Protein AF-A0A8J9RV98-F1 (afdb_monomer_lite)

Structure (mmCIF, N/CA/C/O backbone):
data_AF-A0A8J9RV98-F1
#
_entry.id   AF-A0A8J9RV98-F1
#
loop_
_atom_site.group_PDB
_atom_site.id
_atom_site.type_symbol
_atom_site.label_atom_id
_atom_site.label_alt_id
_atom_site.label_comp_id
_atom_site.label_asym_id
_atom_site.label_entity_id
_atom_site.label_seq_id
_atom_site.pdbx_PDB_ins_code
_atom_site.Cartn_x
_atom_site.Cartn_y
_atom_site.Cartn_z
_atom_site.occupancy
_atom_site.B_iso_or_equiv
_atom_site.auth_seq_id
_atom_site.auth_comp_id
_atom_site.auth_asym_id
_atom_site.auth_atom_id
_atom_site.pdbx_PDB_model_num
ATOM 1 N N . MET A 1 1 ? 14.798 23.310 -21.781 1.00 44.56 1 MET A N 1
ATOM 2 C CA . MET A 1 1 ? 13.489 23.419 -21.094 1.00 44.56 1 MET A CA 1
ATOM 3 C C . MET A 1 1 ? 13.319 22.369 -19.989 1.00 44.56 1 MET A C 1
ATOM 5 O O . MET A 1 1 ? 12.934 22.756 -18.895 1.00 44.56 1 MET A O 1
ATOM 9 N N . LEU A 1 2 ? 13.698 21.096 -20.196 1.00 49.72 2 LEU A N 1
ATOM 10 C CA . LEU A 1 2 ? 13.616 20.039 -19.164 1.00 49.72 2 LEU A CA 1
ATOM 11 C C . LEU A 1 2 ? 14.380 20.331 -17.854 1.00 49.72 2 LEU A C 1
ATOM 13 O O . LEU A 1 2 ? 13.878 20.026 -16.777 1.00 49.72 2 LEU A O 1
ATOM 17 N N . GLY A 1 3 ? 15.546 20.988 -17.911 1.00 54.00 3 GLY A N 1
ATOM 18 C CA . GLY A 1 3 ? 16.329 21.310 -16.706 1.00 54.00 3 GLY A CA 1
ATOM 19 C C . GLY A 1 3 ? 15.622 22.234 -15.700 1.00 54.00 3 GLY A C 1
ATOM 20 O O . GLY A 1 3 ? 15.865 22.128 -14.502 1.00 54.00 3 GLY A O 1
ATOM 21 N N . VAL A 1 4 ? 14.700 23.093 -16.158 1.00 59.59 4 VAL A N 1
ATOM 22 C CA . VAL A 1 4 ? 13.950 24.025 -15.289 1.00 59.59 4 VAL A CA 1
ATOM 23 C C . VAL A 1 4 ? 12.795 23.316 -14.565 1.00 59.59 4 VAL A C 1
ATOM 25 O O . VAL A 1 4 ? 12.442 23.694 -13.453 1.00 59.59 4 VAL A O 1
ATOM 28 N N . LEU A 1 5 ? 12.248 22.245 -15.153 1.00 63.66 5 LEU A N 1
ATOM 29 C CA . LEU A 1 5 ? 11.184 21.411 -14.572 1.00 63.66 5 LEU A CA 1
ATOM 30 C C . LEU A 1 5 ? 11.707 20.324 -13.621 1.00 63.66 5 LEU A C 1
ATOM 32 O O . LEU A 1 5 ? 10.947 19.767 -12.834 1.00 63.66 5 LEU A O 1
ATOM 36 N N . LEU A 1 6 ? 13.009 20.054 -13.647 1.00 67.69 6 LEU A N 1
ATOM 37 C CA . LEU A 1 6 ? 13.642 19.028 -12.823 1.00 67.69 6 LEU A CA 1
ATOM 38 C C . LEU A 1 6 ? 13.735 19.452 -11.347 1.00 67.69 6 LEU A C 1
ATOM 40 O O . LEU A 1 6 ? 13.482 18.655 -10.445 1.00 67.69 6 LEU A O 1
ATOM 44 N N . LEU A 1 7 ? 14.015 20.735 -11.100 1.00 74.38 7 LEU A N 1
ATOM 45 C CA . LEU A 1 7 ? 14.092 21.318 -9.759 1.00 74.38 7 LEU A CA 1
ATOM 46 C C . LEU A 1 7 ? 12.756 21.252 -8.982 1.00 74.38 7 LEU A C 1
ATOM 48 O O . LEU A 1 7 ? 12.768 20.768 -7.846 1.00 74.38 7 LEU A O 1
ATOM 52 N N . PRO A 1 8 ? 11.596 21.655 -9.551 1.00 75.81 8 PRO A N 1
ATOM 53 C CA . PRO A 1 8 ? 10.315 21.506 -8.864 1.00 75.81 8 PRO A CA 1
ATOM 54 C C . PRO A 1 8 ? 9.912 20.036 -8.674 1.00 75.81 8 PRO A C 1
ATOM 56 O O . PRO A 1 8 ? 9.291 19.717 -7.663 1.00 75.81 8 PRO A O 1
ATOM 59 N N . LEU A 1 9 ? 10.305 19.125 -9.575 1.00 71.62 9 LEU A N 1
ATOM 60 C CA . LEU A 1 9 ? 10.038 17.689 -9.421 1.00 71.62 9 LEU A CA 1
ATOM 61 C C . LEU A 1 9 ? 10.817 17.067 -8.253 1.00 71.62 9 LEU A C 1
ATOM 63 O O . LEU A 1 9 ? 10.266 16.267 -7.497 1.00 71.62 9 LEU A O 1
ATOM 67 N N . ILE A 1 10 ? 12.089 17.444 -8.083 1.00 75.31 10 ILE A N 1
ATOM 68 C CA . ILE A 1 10 ? 12.902 17.010 -6.938 1.00 75.31 10 ILE A CA 1
ATOM 69 C C . ILE A 1 10 ? 12.332 17.586 -5.641 1.00 75.31 10 ILE A C 1
ATOM 71 O O . ILE A 1 10 ? 12.188 16.855 -4.663 1.00 75.31 10 ILE A O 1
ATOM 75 N N . ALA A 1 11 ? 11.965 18.872 -5.626 1.00 79.25 11 ALA A N 1
ATOM 76 C CA . ALA A 1 11 ? 11.364 19.505 -4.454 1.00 79.25 11 ALA A CA 1
ATOM 77 C C . ALA A 1 11 ? 10.047 18.821 -4.046 1.00 79.25 11 ALA A C 1
ATOM 79 O O . ALA A 1 11 ? 9.830 18.558 -2.861 1.00 79.25 11 ALA A O 1
ATOM 80 N N . LEU A 1 12 ? 9.204 18.468 -5.023 1.00 78.50 12 LEU A N 1
ATOM 81 C CA . LEU A 1 12 ? 7.969 17.720 -4.794 1.00 78.50 12 LEU A CA 1
ATOM 82 C C . LEU A 1 12 ? 8.251 16.321 -4.229 1.00 78.50 12 LEU A C 1
ATOM 84 O O . LEU A 1 12 ? 7.636 15.937 -3.235 1.00 78.50 12 LEU A O 1
ATOM 88 N N . GLY A 1 13 ? 9.211 15.591 -4.804 1.00 74.62 13 GLY A N 1
ATOM 89 C CA . GLY A 1 13 ? 9.592 14.257 -4.337 1.00 74.62 13 GLY A CA 1
ATOM 90 C C . GLY A 1 13 ? 10.180 14.260 -2.925 1.00 74.62 13 GLY A C 1
ATOM 91 O O . GLY A 1 13 ? 9.833 13.406 -2.112 1.00 74.62 13 GLY A O 1
ATOM 92 N N . LEU A 1 14 ? 11.009 15.254 -2.587 1.00 78.62 14 LEU A N 1
ATOM 93 C CA . LEU A 1 14 ? 11.532 15.438 -1.229 1.00 78.62 14 LEU A CA 1
ATOM 94 C C . LEU A 1 14 ? 10.412 15.756 -0.237 1.00 78.62 14 LEU A C 1
ATOM 96 O O . LEU A 1 14 ? 10.354 15.157 0.834 1.00 78.62 14 LEU A O 1
ATOM 100 N N . PHE A 1 15 ? 9.492 16.651 -0.600 1.00 75.81 15 PHE A N 1
ATOM 101 C CA . PHE A 1 15 ? 8.339 16.982 0.235 1.00 75.81 15 PHE A CA 1
ATOM 102 C C . PHE A 1 15 ? 7.445 15.758 0.482 1.00 75.81 15 PHE A C 1
ATOM 104 O O . PHE A 1 15 ? 7.093 15.462 1.625 1.00 75.81 15 PHE A O 1
ATOM 111 N N . GLN A 1 16 ? 7.140 14.991 -0.566 1.00 73.44 16 GLN A N 1
ATOM 112 C CA . GLN A 1 16 ? 6.393 13.739 -0.448 1.00 73.44 16 GLN A CA 1
ATOM 113 C C . GLN A 1 16 ? 7.150 12.690 0.380 1.00 73.44 16 GLN A C 1
ATOM 115 O O . GLN A 1 16 ? 6.537 11.996 1.189 1.00 73.44 16 GLN A O 1
ATOM 120 N N . GLY A 1 17 ? 8.473 12.596 0.230 1.00 72.38 17 GLY A N 1
ATOM 121 C CA . GLY A 1 17 ? 9.324 11.688 1.000 1.00 72.38 17 GLY A CA 1
ATOM 122 C C . GLY A 1 17 ? 9.353 12.029 2.490 1.00 72.38 17 GLY A C 1
ATOM 123 O O . GLY A 1 17 ? 9.259 11.134 3.329 1.00 72.38 17 GLY A O 1
ATOM 124 N N . ILE A 1 18 ? 9.393 13.320 2.833 1.00 75.88 18 ILE A N 1
ATOM 125 C CA . ILE A 1 18 ? 9.287 13.798 4.219 1.00 75.88 18 ILE A CA 1
ATOM 126 C C . ILE A 1 18 ? 7.923 13.423 4.804 1.00 75.88 18 ILE A C 1
ATOM 128 O O . ILE A 1 18 ? 7.862 12.910 5.920 1.00 75.88 18 ILE A O 1
ATOM 132 N N . ILE A 1 19 ? 6.837 13.609 4.048 1.00 67.44 19 ILE A N 1
ATOM 133 C CA . ILE A 1 19 ? 5.488 13.212 4.476 1.00 67.44 19 ILE A CA 1
ATOM 134 C C . ILE A 1 19 ? 5.401 11.694 4.675 1.00 67.44 19 ILE A C 1
ATOM 136 O O . ILE A 1 19 ? 4.855 11.245 5.681 1.00 67.44 19 ILE A O 1
ATOM 140 N N . ALA A 1 20 ? 5.967 10.898 3.764 1.00 67.06 20 ALA A N 1
ATOM 141 C CA . ALA A 1 20 ? 6.000 9.442 3.877 1.00 67.06 20 ALA A CA 1
ATOM 142 C C . ALA A 1 20 ? 6.780 8.984 5.118 1.00 67.06 20 ALA A C 1
ATOM 144 O O . ALA A 1 20 ? 6.302 8.133 5.864 1.00 67.06 20 ALA A O 1
ATOM 145 N N . CYS A 1 21 ? 7.942 9.588 5.377 1.00 64.25 21 CYS A N 1
ATOM 146 C CA . CYS A 1 21 ? 8.764 9.295 6.549 1.00 64.25 21 CYS A CA 1
ATOM 147 C C . CYS A 1 21 ? 8.055 9.695 7.854 1.00 64.25 21 CYS A C 1
ATOM 149 O O . CYS A 1 21 ? 8.051 8.937 8.823 1.00 64.25 21 CYS A O 1
ATOM 151 N N . LEU A 1 22 ? 7.367 10.841 7.855 1.00 65.44 22 LEU A N 1
ATOM 152 C CA . LEU A 1 22 ? 6.562 11.302 8.985 1.00 65.44 22 LEU A CA 1
ATOM 153 C C . LEU A 1 22 ? 5.351 10.388 9.250 1.00 65.44 22 LEU A C 1
ATOM 155 O O . LEU A 1 22 ? 4.996 10.180 10.408 1.00 65.44 22 LEU A O 1
ATOM 159 N N . LEU A 1 23 ? 4.746 9.810 8.203 1.00 61.94 23 LEU A N 1
ATOM 160 C CA . LEU A 1 23 ? 3.682 8.804 8.329 1.00 61.94 23 LEU A CA 1
ATOM 161 C C . LEU A 1 23 ? 4.191 7.439 8.821 1.00 61.94 23 LEU A C 1
ATOM 163 O O . LEU A 1 23 ? 3.425 6.701 9.439 1.00 61.94 23 LEU A O 1
ATOM 167 N N . LEU A 1 24 ? 5.447 7.086 8.530 1.00 61.41 24 LEU A N 1
ATOM 168 C CA . LEU A 1 24 ? 6.061 5.814 8.929 1.00 61.41 24 LEU A CA 1
ATOM 169 C C . LEU A 1 24 ? 6.632 5.849 10.360 1.00 61.41 24 LEU A C 1
ATOM 171 O O . LEU A 1 24 ? 6.880 4.799 10.955 1.00 61.41 24 LEU A O 1
ATOM 175 N N . ALA A 1 25 ? 6.836 7.046 10.916 1.00 56.81 25 ALA A N 1
ATOM 176 C CA . ALA A 1 25 ? 7.302 7.253 12.281 1.00 56.81 25 ALA A CA 1
ATOM 177 C C . ALA A 1 25 ? 6.275 6.756 13.326 1.00 56.81 25 ALA A C 1
ATOM 179 O O . ALA A 1 25 ? 5.065 6.759 13.077 1.00 56.81 25 ALA A O 1
ATOM 180 N N . PRO A 1 26 ? 6.731 6.311 14.514 1.00 49.94 26 PRO A N 1
ATOM 181 C CA . PRO A 1 26 ? 5.875 5.642 15.481 1.00 49.94 26 PRO A CA 1
ATOM 182 C C . PRO A 1 26 ? 4.694 6.516 15.934 1.00 49.94 26 PRO A C 1
ATOM 184 O O . PRO A 1 26 ? 4.802 7.718 16.189 1.00 49.94 26 PRO A O 1
ATOM 187 N N . LEU A 1 27 ? 3.563 5.829 16.115 1.00 53.31 27 LEU A N 1
ATOM 188 C CA . LEU A 1 27 ? 2.204 6.331 16.338 1.00 53.31 27 LEU A CA 1
ATOM 189 C C . LEU A 1 27 ? 1.952 7.396 17.439 1.00 53.31 27 LEU A C 1
ATOM 191 O O . LEU A 1 27 ? 0.894 8.025 17.355 1.00 53.31 27 LEU A O 1
ATOM 195 N N . PRO A 1 28 ? 2.797 7.678 18.461 1.00 49.28 28 PRO A N 1
ATOM 196 C CA . PRO A 1 28 ? 2.480 8.752 19.415 1.00 49.28 28 PRO A CA 1
ATOM 197 C C . PRO A 1 28 ? 2.526 10.180 18.841 1.00 49.28 28 PRO A C 1
ATOM 199 O O . PRO A 1 28 ? 1.848 11.052 19.385 1.00 49.28 28 PRO A O 1
ATOM 202 N N . VAL A 1 29 ? 3.253 10.430 17.743 1.00 46.59 29 VAL A N 1
ATOM 203 C CA . VAL A 1 29 ? 3.380 11.774 17.126 1.00 46.59 29 VAL A CA 1
ATOM 204 C C . VAL A 1 29 ? 2.301 12.034 16.057 1.00 46.59 29 VAL A C 1
ATOM 206 O O . VAL A 1 29 ? 2.117 13.159 15.603 1.00 46.59 29 VAL A O 1
ATOM 209 N N . ALA A 1 30 ? 1.489 11.027 15.714 1.00 49.66 30 ALA A N 1
ATOM 210 C CA . ALA A 1 30 ? 0.444 11.121 14.691 1.00 49.66 30 ALA A CA 1
ATOM 211 C C . ALA A 1 30 ? -0.853 11.818 15.157 1.00 49.66 30 ALA A C 1
ATOM 213 O O . ALA A 1 30 ? -1.783 11.976 14.376 1.00 49.66 30 ALA A O 1
ATOM 214 N N . ARG A 1 31 ? -0.950 12.277 16.412 1.00 50.38 31 ARG A N 1
ATOM 215 C CA . ARG A 1 31 ? -2.156 12.963 16.926 1.00 50.38 31 ARG A CA 1
ATOM 216 C C . ARG A 1 31 ? -2.545 14.235 16.138 1.00 50.38 31 ARG A C 1
ATOM 218 O O . ARG A 1 31 ? -3.722 14.348 15.794 1.00 50.38 31 ARG A O 1
ATOM 225 N N . PRO A 1 32 ? -1.628 15.166 15.799 1.00 49.97 32 PRO A N 1
ATOM 226 C CA . PRO A 1 32 ? -1.945 16.287 14.907 1.00 49.97 32 PRO A CA 1
ATOM 227 C C . PRO A 1 32 ? -2.151 15.852 13.446 1.00 49.97 32 PRO A C 1
ATOM 229 O O . PRO A 1 32 ? -3.036 16.385 12.781 1.00 49.97 32 PRO A O 1
ATOM 232 N N . VAL A 1 33 ? -1.417 14.842 12.960 1.00 50.50 33 VAL A N 1
ATOM 233 C CA . VAL A 1 33 ? -1.545 14.309 11.586 1.00 50.50 33 VAL A CA 1
ATOM 234 C C . VAL A 1 33 ? -2.911 13.661 11.358 1.00 50.50 33 VAL A C 1
ATOM 236 O O . VAL A 1 33 ? -3.490 13.797 10.288 1.00 50.50 33 VAL A O 1
ATOM 239 N N . CYS A 1 34 ? -3.494 13.037 12.376 1.00 46.25 34 CYS A N 1
ATOM 240 C CA . CYS A 1 34 ? -4.820 12.437 12.289 1.00 46.25 34 CYS A CA 1
ATOM 241 C C . CYS A 1 34 ? -5.955 13.462 12.371 1.00 46.25 34 CYS A C 1
ATOM 243 O O . CYS A 1 34 ? -7.007 13.254 11.764 1.00 46.25 34 CYS A O 1
ATOM 245 N N . SER A 1 35 ? -5.731 14.602 13.033 1.00 48.62 35 SER A N 1
ATOM 246 C CA . SER A 1 35 ? -6.627 15.762 12.934 1.00 48.62 35 SER A CA 1
ATOM 247 C C . SER A 1 35 ? -6.604 16.353 11.519 1.00 48.62 35 SER A C 1
ATOM 249 O O . SER A 1 35 ? -7.655 16.632 10.944 1.00 48.62 35 SER A O 1
ATOM 251 N N . VAL A 1 36 ? -5.417 16.421 10.902 1.00 50.03 36 VAL A N 1
ATOM 252 C CA . VAL A 1 36 ? -5.269 16.760 9.480 1.00 50.03 36 VAL A CA 1
ATOM 253 C C . VAL A 1 36 ? -5.912 15.689 8.590 1.00 50.03 36 VAL A C 1
ATOM 255 O O . VAL A 1 36 ? -6.625 16.052 7.666 1.00 50.03 36 VAL A O 1
ATOM 258 N N . SER A 1 37 ? -5.804 14.394 8.912 1.00 49.78 37 SER A N 1
ATOM 259 C CA . SER A 1 37 ? -6.444 13.310 8.144 1.00 49.78 37 SER A CA 1
ATOM 260 C C . SER A 1 37 ? -7.976 13.373 8.178 1.00 49.78 37 SER A C 1
ATOM 262 O O . SER A 1 37 ? -8.634 13.048 7.192 1.00 49.78 37 SER A O 1
ATOM 264 N N . LYS A 1 38 ? -8.561 13.869 9.280 1.00 47.00 38 LYS A N 1
ATOM 265 C CA . LYS A 1 38 ? -10.000 14.163 9.362 1.00 47.00 38 LYS A CA 1
ATOM 266 C C . LYS A 1 38 ? -10.387 15.335 8.455 1.00 47.00 38 LYS A C 1
ATOM 268 O O . LYS A 1 38 ? -11.457 15.284 7.858 1.00 47.00 38 LYS A O 1
ATOM 273 N N . ALA A 1 39 ? -9.512 16.329 8.276 1.00 41.72 39 ALA A N 1
ATOM 274 C CA . ALA A 1 39 ? -9.683 17.395 7.281 1.00 41.72 39 ALA A CA 1
ATOM 275 C C . ALA A 1 39 ? -9.427 16.911 5.832 1.00 41.72 39 ALA A C 1
ATOM 277 O O . ALA A 1 39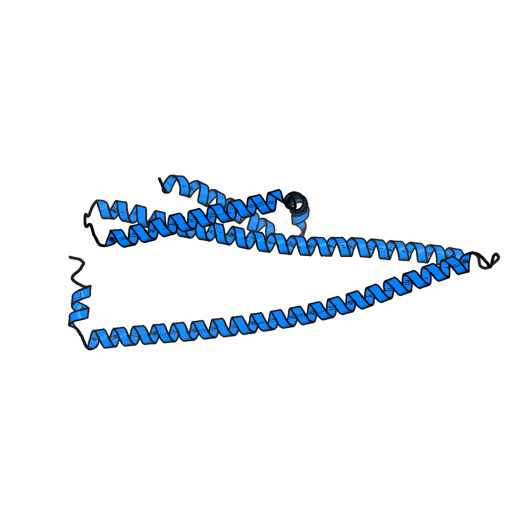 ? -10.061 17.393 4.893 1.00 41.72 39 ALA A O 1
ATOM 278 N N . THR A 1 40 ? -8.581 15.890 5.644 1.00 48.44 40 THR A N 1
ATOM 279 C CA . THR A 1 40 ? -8.367 15.176 4.367 1.00 48.44 40 THR A CA 1
ATOM 280 C C . THR A 1 40 ? -9.502 14.194 4.035 1.00 48.44 40 THR A C 1
ATOM 282 O O . THR A 1 40 ? -9.516 13.602 2.963 1.00 48.44 40 THR A O 1
ATOM 285 N N . ARG A 1 41 ? -10.500 14.036 4.915 1.00 46.69 41 ARG A N 1
ATOM 286 C CA . ARG A 1 41 ? -11.727 13.261 4.663 1.00 46.69 41 ARG A CA 1
ATOM 287 C C . ARG A 1 41 ? -12.859 14.120 4.088 1.00 46.69 41 ARG A C 1
ATOM 289 O O . ARG A 1 41 ? -14.029 13.768 4.207 1.00 46.69 41 ARG A O 1
ATOM 296 N N . THR A 1 42 ? -12.534 15.252 3.469 1.00 50.16 42 THR A N 1
ATOM 297 C CA . THR A 1 42 ? -13.465 15.901 2.543 1.00 50.16 42 THR A CA 1
ATOM 298 C C . THR A 1 42 ? -13.394 15.166 1.198 1.00 50.16 42 THR A C 1
ATOM 300 O O . THR A 1 42 ? -12.296 14.812 0.766 1.00 50.16 42 THR A O 1
ATOM 303 N N . PRO A 1 43 ? -14.522 14.936 0.497 1.00 51.28 43 PRO A N 1
ATOM 304 C CA . PRO A 1 43 ? -14.515 14.325 -0.844 1.00 51.28 43 PRO A CA 1
ATOM 305 C C . PRO A 1 43 ? -13.584 15.080 -1.810 1.00 51.28 43 PRO A C 1
ATOM 307 O O . PRO A 1 43 ? -13.000 14.499 -2.716 1.00 51.28 43 PRO A O 1
ATOM 310 N N . ILE A 1 44 ? -13.371 16.367 -1.531 1.00 53.06 44 ILE A N 1
ATOM 311 C CA . ILE A 1 44 ? -12.447 17.277 -2.202 1.00 53.06 44 ILE A CA 1
ATOM 312 C C . ILE A 1 44 ? -10.995 16.785 -2.148 1.00 53.06 44 ILE A C 1
ATOM 314 O O . ILE A 1 44 ? -10.317 16.825 -3.167 1.00 53.06 44 ILE A O 1
ATOM 318 N N . ALA A 1 45 ? -10.501 16.284 -1.014 1.00 56.16 45 ALA A N 1
ATOM 319 C CA . ALA A 1 45 ? -9.108 15.848 -0.903 1.00 56.16 45 ALA A CA 1
ATOM 320 C C . ALA A 1 45 ? -8.833 14.552 -1.678 1.00 56.16 45 ALA A C 1
ATOM 322 O O . ALA A 1 45 ? -7.785 14.428 -2.311 1.00 56.16 45 ALA A O 1
ATOM 323 N N . TRP A 1 46 ? -9.788 13.616 -1.695 1.00 59.34 46 TRP A N 1
ATOM 324 C CA . TRP A 1 46 ? -9.688 12.413 -2.526 1.00 59.34 46 TRP A CA 1
ATOM 325 C C . TRP A 1 46 ? -9.683 12.773 -4.017 1.00 59.34 46 TRP A C 1
ATOM 327 O O . TRP A 1 46 ? -8.859 12.257 -4.771 1.00 59.34 46 TRP A O 1
ATOM 337 N N . THR A 1 47 ? -10.511 13.743 -4.420 1.00 65.25 47 THR A N 1
ATOM 338 C CA . THR A 1 47 ? -10.507 14.295 -5.781 1.00 65.25 47 THR A CA 1
ATOM 339 C C . THR A 1 47 ? -9.191 14.997 -6.112 1.00 65.25 47 THR A C 1
ATOM 341 O O . THR A 1 47 ? -8.625 14.724 -7.162 1.00 65.25 47 THR A O 1
ATOM 344 N N . ILE A 1 48 ? -8.647 15.838 -5.226 1.00 69.12 48 ILE A N 1
ATOM 345 C CA . ILE A 1 48 ? -7.362 16.524 -5.446 1.00 69.12 48 ILE A CA 1
ATOM 346 C C . ILE A 1 48 ? -6.240 15.500 -5.638 1.00 69.12 48 ILE A C 1
ATOM 348 O O . ILE A 1 48 ? -5.494 15.572 -6.612 1.00 69.12 48 ILE A O 1
ATOM 352 N N . ILE A 1 49 ? -6.155 14.492 -4.771 1.00 66.94 49 ILE A N 1
ATOM 353 C CA . ILE A 1 49 ? -5.132 13.445 -4.867 1.00 66.94 49 ILE A CA 1
ATOM 354 C C . ILE A 1 49 ? -5.313 12.614 -6.148 1.00 66.94 49 ILE A C 1
ATOM 356 O O . ILE A 1 49 ? -4.328 12.296 -6.816 1.00 66.94 49 ILE A O 1
ATOM 360 N N . GLY A 1 50 ? -6.559 12.315 -6.531 1.00 70.25 50 GLY A N 1
ATOM 361 C CA . GLY A 1 50 ? -6.881 11.666 -7.801 1.00 70.25 50 GLY A CA 1
ATOM 362 C C . GLY A 1 50 ? -6.427 12.495 -9.003 1.00 70.25 50 GLY A C 1
ATOM 363 O O . GLY A 1 50 ? -5.734 11.981 -9.877 1.00 70.25 50 GLY A O 1
ATOM 364 N N . THR A 1 51 ? -6.730 13.796 -9.013 1.00 77.88 51 THR A N 1
ATOM 365 C CA . THR A 1 51 ? -6.311 14.704 -10.092 1.00 77.88 51 THR A CA 1
ATOM 366 C C . THR A 1 51 ? -4.791 14.825 -10.185 1.00 77.88 51 THR A C 1
ATOM 368 O O . THR A 1 51 ? -4.256 14.740 -11.285 1.00 77.88 51 THR A O 1
ATOM 371 N N . VAL A 1 52 ? -4.071 14.912 -9.061 1.00 75.31 52 VAL A N 1
ATOM 372 C CA . VAL A 1 52 ? -2.597 14.933 -9.048 1.00 75.31 52 VAL A CA 1
ATOM 373 C C . VAL A 1 52 ? -2.020 13.623 -9.595 1.00 75.31 52 VAL A C 1
ATOM 375 O O . VAL A 1 52 ? -1.082 13.658 -10.387 1.00 75.31 52 VAL A O 1
ATOM 378 N N . SER A 1 53 ? -2.602 12.470 -9.248 1.00 75.06 53 SER A N 1
ATOM 379 C CA . SER A 1 53 ? -2.169 11.173 -9.785 1.00 75.06 53 SER A CA 1
ATOM 380 C C . SER A 1 53 ? -2.399 11.057 -11.292 1.00 75.06 53 SER A C 1
ATOM 382 O O . SER A 1 53 ? -1.547 10.518 -11.992 1.00 75.06 53 SER A O 1
ATOM 384 N N . VAL A 1 54 ? -3.530 11.558 -11.800 1.00 77.44 54 VAL A N 1
ATOM 385 C CA . VAL A 1 54 ? -3.830 11.568 -13.240 1.00 77.44 54 VAL A CA 1
ATOM 386 C C . VAL A 1 54 ? -2.873 12.502 -13.979 1.00 77.44 54 VAL A C 1
ATOM 388 O O . VAL A 1 54 ? -2.322 12.116 -15.004 1.00 77.44 54 VAL A O 1
ATOM 391 N N . VAL A 1 55 ? -2.608 13.694 -13.441 1.00 78.31 55 VAL A N 1
ATOM 392 C CA . VAL A 1 55 ? -1.655 14.646 -14.033 1.00 78.31 55 VAL A CA 1
ATOM 393 C C . VAL A 1 55 ? -0.242 14.058 -14.083 1.00 78.31 55 VAL A C 1
ATOM 395 O O . VAL A 1 55 ? 0.414 14.148 -15.117 1.00 78.31 55 VAL A O 1
ATOM 398 N N . LEU A 1 56 ? 0.213 13.397 -13.014 1.00 77.62 56 LEU A N 1
ATOM 399 C CA . LEU A 1 56 ? 1.512 12.713 -12.991 1.00 77.62 56 LEU A CA 1
ATOM 400 C C . LEU A 1 56 ? 1.574 11.540 -13.981 1.00 77.62 56 LEU A C 1
ATOM 402 O O . LEU A 1 56 ? 2.614 11.316 -14.594 1.00 77.62 56 LEU A O 1
ATOM 406 N N . LEU A 1 57 ? 0.468 10.816 -14.175 1.00 77.50 57 LEU A N 1
ATOM 407 C CA . LEU A 1 57 ? 0.376 9.737 -15.161 1.00 77.50 57 LEU A CA 1
ATOM 408 C C . LEU A 1 57 ? 0.476 10.273 -16.598 1.00 77.50 57 LEU A C 1
ATOM 410 O O . LEU A 1 57 ? 1.181 9.698 -17.423 1.00 77.50 57 LEU A O 1
ATOM 414 N N . VAL A 1 58 ? -0.190 11.394 -16.889 1.00 79.69 58 VAL A N 1
ATOM 415 C CA . VAL A 1 58 ? -0.085 12.078 -18.187 1.00 79.69 58 VAL A CA 1
ATOM 416 C C . VAL A 1 58 ? 1.343 12.570 -18.423 1.00 79.69 58 VAL A C 1
ATOM 418 O O . VAL A 1 58 ? 1.882 12.367 -19.508 1.00 79.69 58 VAL A O 1
ATOM 421 N N . PHE A 1 59 ? 1.989 13.144 -17.405 1.00 78.19 59 PHE A N 1
ATOM 422 C CA . PHE A 1 59 ? 3.400 13.537 -17.481 1.00 78.19 59 PHE A CA 1
ATOM 423 C C . PHE A 1 59 ? 4.324 12.345 -17.748 1.00 78.19 59 PHE A C 1
ATOM 425 O O . PHE A 1 59 ? 5.236 12.450 -18.561 1.00 78.19 59 PHE A O 1
ATOM 432 N N . LEU A 1 60 ? 4.064 11.194 -17.125 1.00 78.44 60 LEU A N 1
ATOM 433 C CA . LEU A 1 60 ? 4.827 9.970 -17.359 1.00 78.44 60 LEU A CA 1
ATOM 434 C C . LEU A 1 60 ? 4.666 9.461 -18.799 1.00 78.44 60 LEU A C 1
ATOM 436 O O . LEU A 1 60 ? 5.654 9.093 -19.427 1.00 78.44 60 LEU A O 1
ATOM 440 N N . LEU A 1 61 ? 3.447 9.484 -19.342 1.00 76.81 61 LEU A N 1
ATOM 441 C CA . LEU A 1 61 ? 3.189 9.145 -20.745 1.00 76.81 61 LEU A CA 1
ATOM 442 C C . LEU A 1 61 ? 3.898 10.109 -21.705 1.00 76.81 61 LEU A C 1
ATOM 444 O O . LEU A 1 61 ? 4.477 9.655 -22.687 1.00 76.81 61 LEU A O 1
ATOM 448 N N . ALA A 1 62 ? 3.908 11.410 -21.401 1.00 77.88 62 ALA A N 1
ATOM 449 C CA . ALA A 1 62 ? 4.634 12.406 -22.186 1.00 77.88 62 ALA A CA 1
ATOM 450 C C . ALA A 1 62 ? 6.153 12.154 -22.163 1.00 77.88 62 ALA A C 1
ATOM 452 O O . ALA A 1 62 ? 6.781 12.120 -23.218 1.00 77.88 62 ALA A O 1
ATOM 453 N N . SER A 1 63 ? 6.734 11.876 -20.990 1.00 74.50 63 SER A N 1
ATOM 454 C CA . SER A 1 63 ? 8.157 11.531 -20.874 1.00 74.50 63 SER A CA 1
ATOM 455 C C . SER A 1 63 ? 8.515 10.222 -21.587 1.00 74.50 63 SER A C 1
ATOM 457 O O . SER A 1 63 ? 9.593 10.115 -22.164 1.00 74.50 63 SER A O 1
ATOM 459 N N . LEU A 1 64 ? 7.628 9.221 -21.580 1.00 74.75 64 LEU A N 1
ATOM 460 C CA . LEU A 1 64 ? 7.830 7.969 -22.321 1.00 74.75 64 LEU A CA 1
ATOM 461 C C . LEU A 1 64 ? 7.721 8.167 -23.835 1.00 74.75 64 LEU A C 1
ATOM 463 O O . LEU A 1 64 ? 8.464 7.534 -24.584 1.00 74.75 64 LEU A O 1
ATOM 467 N N . TYR A 1 65 ? 6.818 9.041 -24.279 1.00 77.88 65 TYR A N 1
ATOM 468 C CA . TYR A 1 65 ? 6.676 9.396 -25.685 1.00 77.88 65 TYR A CA 1
ATOM 469 C C . TYR A 1 65 ? 7.935 10.105 -26.202 1.00 77.88 65 TYR A C 1
ATOM 471 O O . TYR A 1 65 ? 8.497 9.678 -27.207 1.00 77.88 65 TYR A O 1
ATOM 479 N N . GLU A 1 66 ? 8.455 11.094 -25.465 1.00 71.06 66 GLU A N 1
ATOM 480 C CA . GLU A 1 66 ? 9.727 11.755 -25.797 1.00 71.06 66 GLU A CA 1
ATOM 481 C C . GLU A 1 66 ? 10.896 10.763 -25.846 1.00 71.06 66 GLU A C 1
ATOM 483 O O . GLU A 1 66 ? 11.742 10.837 -26.736 1.00 71.06 66 GLU A O 1
ATOM 488 N N . LEU A 1 67 ? 10.932 9.793 -24.928 1.00 68.00 67 LEU A N 1
ATOM 489 C CA . LEU A 1 67 ? 11.974 8.772 -24.898 1.00 68.00 67 LEU A CA 1
ATOM 490 C C . LEU A 1 67 ? 11.884 7.800 -26.087 1.00 68.00 67 LEU A C 1
ATOM 492 O O . LEU A 1 67 ? 12.907 7.414 -26.656 1.00 68.00 67 LEU A O 1
ATOM 496 N N . GLY A 1 68 ? 10.664 7.423 -26.479 1.00 69.81 68 GLY A N 1
ATOM 497 C CA . GLY A 1 68 ? 10.404 6.584 -27.648 1.00 69.81 68 GLY A CA 1
ATOM 498 C C . GLY A 1 68 ? 10.737 7.294 -28.961 1.00 69.81 68 GLY A C 1
ATOM 499 O O . GLY A 1 68 ? 11.375 6.709 -29.840 1.00 69.81 68 GLY A O 1
ATOM 500 N N . GLU A 1 69 ? 10.381 8.573 -29.073 1.00 70.62 69 GLU A N 1
ATOM 501 C CA . GLU A 1 69 ? 10.687 9.388 -30.246 1.00 70.62 69 GLU A CA 1
ATOM 502 C C . GLU A 1 69 ? 12.200 9.631 -30.371 1.00 70.62 69 GLU A C 1
ATOM 504 O O . GLU A 1 69 ? 12.771 9.433 -31.447 1.00 70.62 69 GLU A O 1
ATOM 509 N N . LEU A 1 70 ? 12.892 9.903 -29.260 1.00 63.69 70 LEU A N 1
ATOM 510 C CA . LEU A 1 70 ? 14.349 10.057 -29.233 1.00 63.69 70 LEU A CA 1
ATOM 511 C C . LEU A 1 70 ? 15.088 8.761 -29.615 1.00 63.69 70 LEU A C 1
ATOM 513 O O . LEU A 1 70 ? 16.088 8.808 -30.334 1.00 63.69 70 LEU A O 1
ATOM 517 N N . HIS A 1 71 ? 14.568 7.596 -29.214 1.00 63.59 71 HIS A N 1
ATOM 518 C CA . HIS A 1 71 ? 15.114 6.299 -29.624 1.00 63.59 71 HIS A CA 1
ATOM 519 C C . HIS A 1 71 ? 14.940 6.049 -31.132 1.00 63.59 71 HIS A C 1
ATOM 521 O O . HIS A 1 71 ? 15.858 5.559 -31.793 1.00 63.59 71 HIS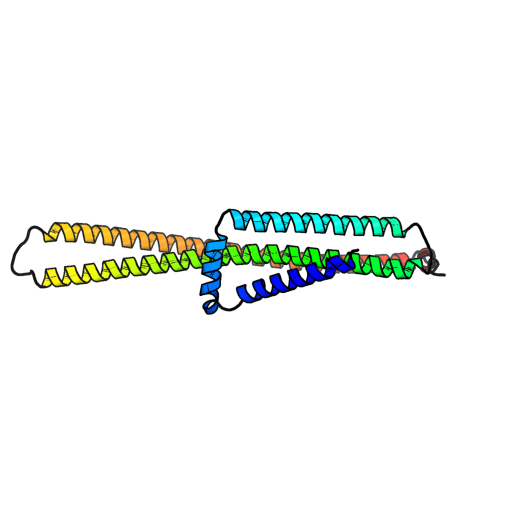 A O 1
ATOM 527 N N . SER A 1 72 ? 13.797 6.450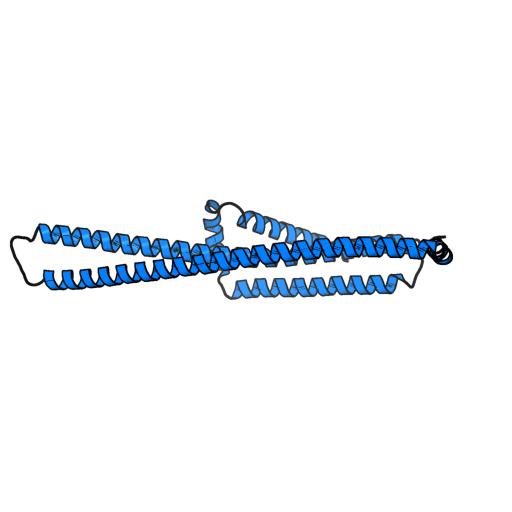 -31.701 1.00 64.38 72 SER A N 1
ATOM 528 C CA . SER A 1 72 ? 13.519 6.307 -33.137 1.00 64.38 72 SER A CA 1
ATOM 529 C C . SER A 1 72 ? 14.387 7.226 -34.017 1.00 64.38 72 SER A C 1
ATOM 531 O O . SER A 1 72 ? 14.849 6.815 -35.084 1.00 64.38 72 SER A O 1
ATOM 533 N N . HIS A 1 73 ? 14.715 8.430 -33.534 1.00 57.44 73 HIS A N 1
ATOM 534 C CA . HIS A 1 73 ? 15.566 9.407 -34.225 1.00 57.44 73 HIS A CA 1
ATOM 535 C C . HIS A 1 73 ? 17.078 9.171 -34.052 1.00 57.44 73 HIS A C 1
ATOM 537 O O . HIS A 1 73 ? 17.891 9.868 -34.663 1.00 57.44 73 HIS A O 1
ATOM 543 N N . THR A 1 74 ? 17.495 8.187 -33.250 1.00 54.09 74 THR A N 1
ATOM 544 C CA . THR A 1 74 ? 18.914 7.830 -33.061 1.00 54.09 74 THR A CA 1
ATOM 545 C C . THR A 1 74 ? 19.521 7.045 -34.230 1.00 54.09 74 THR A C 1
ATOM 547 O O . THR A 1 74 ? 20.739 6.971 -34.357 1.00 54.09 74 THR A O 1
ATOM 550 N N . SER A 1 75 ? 18.708 6.540 -35.163 1.00 53.56 75 SER A N 1
ATOM 551 C CA . SER A 1 75 ? 19.220 5.807 -36.334 1.00 53.56 75 SER A CA 1
ATOM 552 C C . SER A 1 75 ? 19.565 6.672 -37.560 1.00 53.56 75 SER A C 1
ATOM 554 O O . SER A 1 75 ? 19.996 6.100 -38.560 1.00 53.56 75 SER A O 1
ATOM 556 N N . ARG A 1 76 ? 19.377 8.008 -37.541 1.00 55.19 76 ARG A N 1
ATOM 557 C CA . ARG A 1 76 ? 19.354 8.798 -38.795 1.00 55.19 76 ARG A CA 1
ATOM 558 C C . ARG A 1 76 ? 20.388 9.915 -38.981 1.00 55.19 76 ARG A C 1
ATOM 560 O O . ARG A 1 76 ? 20.609 10.269 -40.132 1.00 55.19 76 ARG A O 1
ATOM 567 N N . GLU A 1 77 ? 21.041 10.454 -37.948 1.00 55.66 77 GLU A N 1
ATOM 568 C CA . GLU A 1 77 ? 21.926 11.628 -38.118 1.00 55.66 77 GLU A CA 1
ATOM 569 C C . GLU A 1 77 ? 23.186 11.548 -37.236 1.00 55.66 77 GLU A C 1
ATOM 571 O O . GLU A 1 77 ? 23.098 11.381 -36.021 1.00 55.66 77 GLU A O 1
ATOM 576 N N . GLY A 1 78 ? 24.363 11.624 -37.873 1.00 49.25 78 GLY A N 1
ATOM 577 C CA . GLY A 1 78 ? 25.683 11.527 -37.247 1.00 49.25 78 GLY A CA 1
ATOM 578 C C . GLY A 1 78 ? 26.468 12.832 -37.377 1.00 49.25 78 GLY A C 1
ATOM 579 O O . GLY A 1 78 ? 26.969 13.148 -38.453 1.00 49.25 78 GLY A O 1
ATOM 580 N N . GLY A 1 79 ? 26.590 13.566 -36.269 1.00 53.56 79 GLY A N 1
ATOM 581 C CA . GLY A 1 79 ? 27.452 14.740 -36.123 1.00 53.56 79 GLY A CA 1
ATOM 582 C C . GLY A 1 79 ? 28.027 14.819 -34.704 1.00 53.56 79 GLY A C 1
ATOM 583 O O . GLY A 1 79 ? 27.303 14.676 -33.722 1.00 53.56 79 GLY A O 1
ATOM 584 N N . GLU A 1 80 ? 29.339 15.025 -34.580 1.00 53.97 80 GLU A N 1
ATOM 585 C CA . GLU A 1 80 ? 30.099 14.881 -33.323 1.00 53.97 80 GLU A CA 1
ATOM 586 C C . GLU A 1 80 ? 29.781 15.971 -32.275 1.00 53.97 80 GLU A C 1
ATOM 588 O O . GLU A 1 80 ? 29.740 15.698 -31.076 1.00 53.97 80 GLU A O 1
ATOM 593 N N . LEU A 1 81 ? 29.456 17.192 -32.722 1.00 53.78 81 LEU A N 1
ATOM 594 C CA . LEU A 1 81 ? 29.009 18.296 -31.854 1.00 53.78 81 LEU A CA 1
ATOM 595 C C . LEU A 1 81 ? 27.568 18.105 -31.351 1.00 53.78 81 LEU A C 1
ATOM 597 O O . LEU A 1 81 ? 27.235 18.530 -30.244 1.00 53.78 81 LEU A O 1
ATOM 601 N N . ASP A 1 82 ? 26.742 17.397 -32.121 1.00 59.97 82 ASP A N 1
ATOM 602 C CA . ASP A 1 82 ? 25.375 17.037 -31.740 1.00 59.97 82 ASP A CA 1
ATOM 603 C C . ASP A 1 82 ? 25.349 15.891 -30.722 1.00 59.97 82 ASP A C 1
ATOM 605 O O . ASP A 1 82 ? 24.434 15.800 -29.908 1.00 59.97 82 ASP A O 1
ATOM 609 N N . ALA A 1 83 ? 26.382 15.042 -30.689 1.00 58.59 83 ALA A N 1
ATOM 610 C CA . ALA A 1 83 ? 26.459 13.901 -29.779 1.00 58.59 83 ALA A CA 1
ATOM 611 C C . ALA A 1 83 ? 26.566 14.314 -28.298 1.00 58.59 83 ALA A C 1
ATOM 613 O O . ALA A 1 83 ? 25.974 13.668 -27.431 1.00 58.59 83 ALA A O 1
ATOM 614 N N . LEU A 1 84 ? 27.288 15.397 -27.986 1.00 62.38 84 LEU A N 1
ATOM 615 C CA . LEU A 1 84 ? 27.415 15.914 -26.615 1.00 62.38 84 LEU A CA 1
ATOM 616 C C . LEU A 1 84 ? 26.115 16.568 -26.129 1.00 62.38 84 LEU A C 1
ATOM 618 O O . LEU A 1 84 ? 25.687 16.324 -24.998 1.00 62.38 84 LEU A O 1
ATOM 622 N N . HIS A 1 85 ? 25.455 17.345 -26.994 1.00 63.00 85 HIS A N 1
ATOM 623 C CA . HIS A 1 85 ? 24.156 17.942 -26.679 1.00 63.00 85 HIS A CA 1
ATOM 624 C C . HIS A 1 85 ? 23.059 16.867 -26.567 1.00 63.00 85 HIS A C 1
ATOM 626 O O . HIS A 1 85 ? 22.235 16.915 -25.651 1.00 63.00 85 HIS A O 1
ATOM 632 N N . ARG A 1 86 ? 23.119 15.834 -27.419 1.00 63.16 86 ARG A N 1
ATOM 633 C CA . ARG A 1 86 ? 22.216 14.676 -27.415 1.00 63.16 86 ARG A CA 1
ATOM 634 C C . ARG A 1 86 ? 22.398 13.777 -26.191 1.00 63.16 86 ARG A C 1
ATOM 636 O O . ARG A 1 86 ? 21.408 13.381 -25.591 1.00 63.16 86 ARG A O 1
ATOM 643 N N . ARG A 1 87 ? 23.625 13.525 -25.716 1.00 64.50 87 ARG A N 1
ATOM 644 C CA . ARG A 1 87 ? 23.820 12.802 -24.440 1.00 64.50 87 ARG A CA 1
ATOM 645 C C . ARG A 1 87 ? 23.213 13.553 -23.256 1.00 64.50 87 ARG A C 1
ATOM 647 O O . ARG A 1 87 ? 22.677 12.932 -22.337 1.00 64.50 87 ARG A O 1
ATOM 654 N N . HIS A 1 88 ? 23.292 14.884 -23.254 1.00 65.94 88 HIS A N 1
ATOM 655 C CA . HIS A 1 88 ? 22.710 15.692 -22.184 1.00 65.94 88 HIS A CA 1
ATOM 656 C C . HIS A 1 88 ? 21.170 15.683 -22.221 1.00 65.94 88 HIS A C 1
ATOM 658 O O . HIS A 1 88 ? 20.522 15.590 -21.174 1.00 65.94 88 HIS A O 1
ATOM 664 N N . SER A 1 89 ? 20.562 15.706 -23.412 1.00 65.62 89 SER A N 1
ATOM 665 C CA . SER A 1 89 ? 19.106 15.568 -23.553 1.00 65.62 89 SER A CA 1
ATOM 666 C C . SER A 1 89 ? 18.613 14.153 -23.228 1.00 65.62 89 SER A C 1
ATOM 668 O O . SER A 1 89 ? 17.622 14.014 -22.520 1.00 65.62 89 SER A O 1
ATOM 670 N N . GLU A 1 90 ? 19.336 13.107 -23.633 1.00 69.06 90 GLU A N 1
ATOM 671 C CA . GLU A 1 90 ? 19.017 11.714 -23.292 1.00 69.06 90 GLU A CA 1
ATOM 672 C C . GLU A 1 90 ? 19.045 11.499 -21.775 1.00 69.06 90 GLU A C 1
ATOM 674 O O . GLU A 1 90 ? 18.065 11.053 -21.182 1.00 69.06 90 GLU A O 1
ATOM 679 N N . THR A 1 91 ? 20.148 11.862 -21.115 1.00 71.00 91 THR A N 1
ATOM 680 C CA . THR A 1 91 ? 20.304 11.686 -19.659 1.00 71.00 91 THR A CA 1
ATOM 681 C C . THR A 1 91 ? 19.267 12.461 -18.849 1.00 71.00 91 THR A C 1
ATOM 683 O O . THR A 1 91 ? 18.746 11.932 -17.868 1.00 71.00 91 THR A O 1
ATOM 686 N N . SER A 1 92 ? 18.918 13.682 -19.264 1.00 71.81 92 SER A N 1
ATOM 687 C CA . SER A 1 92 ? 17.859 14.456 -18.605 1.00 71.81 92 SER A CA 1
ATOM 688 C C . SER A 1 92 ? 16.459 13.878 -18.847 1.00 71.81 92 SER A C 1
ATOM 690 O O . SER A 1 92 ? 15.659 13.851 -17.909 1.00 71.81 92 SER A O 1
ATOM 692 N N . ALA A 1 93 ? 16.180 13.339 -20.038 1.00 71.88 93 ALA A N 1
ATOM 693 C CA . ALA A 1 93 ? 14.927 12.645 -20.337 1.00 71.88 93 ALA A CA 1
ATOM 694 C C . ALA A 1 93 ? 14.762 11.382 -19.473 1.00 71.88 93 ALA A C 1
ATOM 696 O O . ALA A 1 93 ? 13.752 11.244 -18.781 1.00 71.88 93 ALA A O 1
ATOM 697 N N . TRP A 1 94 ? 15.784 10.520 -19.405 1.00 76.31 94 TRP A N 1
ATOM 698 C CA . TRP A 1 94 ? 15.786 9.332 -18.538 1.00 76.31 94 TRP A CA 1
ATOM 699 C C . TRP A 1 94 ? 15.593 9.691 -17.062 1.00 76.31 94 TRP A C 1
ATOM 701 O O . TRP A 1 94 ? 14.793 9.058 -16.370 1.00 76.31 94 TRP A O 1
ATOM 711 N N . LEU A 1 95 ? 16.283 10.729 -16.580 1.00 76.75 95 LEU A N 1
ATOM 712 C CA . LEU A 1 95 ? 16.167 11.169 -15.191 1.00 76.75 95 LEU A CA 1
ATOM 713 C C . LEU A 1 95 ? 14.759 11.696 -14.900 1.00 76.75 95 LEU A C 1
ATOM 715 O O . LEU A 1 95 ? 14.179 11.334 -13.880 1.00 76.75 95 LEU A O 1
ATOM 719 N N . SER A 1 96 ? 14.176 12.485 -15.807 1.00 76.75 96 SER A N 1
ATOM 720 C CA . SER A 1 96 ? 12.804 12.979 -15.661 1.00 76.75 96 SER A CA 1
ATOM 721 C C . SER A 1 96 ? 11.772 11.845 -15.666 1.00 76.75 96 SER A C 1
ATOM 723 O O . SER A 1 96 ? 10.878 11.841 -14.820 1.00 76.75 96 SER A O 1
ATOM 725 N N . ALA A 1 97 ? 11.934 10.830 -16.520 1.00 75.75 97 ALA A N 1
ATOM 726 C CA . ALA A 1 97 ? 11.041 9.676 -16.585 1.00 75.75 97 ALA A CA 1
ATOM 727 C C . ALA A 1 97 ? 11.116 8.824 -15.307 1.00 75.75 97 ALA A C 1
ATOM 729 O O . ALA A 1 97 ? 10.088 8.527 -14.692 1.00 75.75 97 ALA A O 1
ATOM 730 N N . VAL A 1 98 ? 12.331 8.497 -14.851 1.00 80.50 98 VAL A N 1
ATOM 731 C CA . VAL A 1 98 ? 12.543 7.747 -13.603 1.00 80.50 98 VAL A CA 1
ATOM 732 C C . VAL A 1 98 ? 12.011 8.540 -12.410 1.00 80.50 98 VAL A C 1
ATOM 734 O O . VAL A 1 98 ? 11.270 7.992 -11.596 1.00 80.50 98 VAL A O 1
ATOM 737 N N . LEU A 1 99 ? 12.294 9.840 -12.328 1.00 77.81 99 LEU A N 1
ATOM 738 C CA . LEU A 1 99 ? 11.837 10.687 -11.228 1.00 77.81 99 LEU A CA 1
ATOM 739 C C . LEU A 1 99 ? 10.310 10.840 -11.208 1.00 77.81 99 LEU A C 1
ATOM 741 O O . LEU A 1 99 ? 9.705 10.776 -10.138 1.00 77.81 99 LEU A O 1
ATOM 745 N N . THR A 1 100 ? 9.667 10.984 -12.367 1.00 79.62 100 THR A N 1
ATOM 746 C CA . THR A 1 100 ? 8.198 11.041 -12.472 1.00 79.62 100 THR A CA 1
ATOM 747 C C . THR A 1 100 ? 7.569 9.712 -12.055 1.00 79.62 100 THR A C 1
ATOM 749 O O . THR A 1 100 ? 6.611 9.701 -11.282 1.00 79.62 100 THR A O 1
ATOM 752 N N . SER A 1 101 ? 8.148 8.581 -12.477 1.00 77.62 101 SER A N 1
ATOM 753 C CA . SER A 1 101 ? 7.681 7.248 -12.071 1.00 77.62 101 SER A CA 1
ATOM 754 C C . SER A 1 101 ? 7.845 6.996 -10.568 1.00 77.62 101 SER A C 1
ATOM 756 O O . SER A 1 101 ? 6.936 6.470 -9.924 1.00 77.62 101 SER A O 1
ATOM 758 N N . ALA A 1 102 ? 8.954 7.456 -9.981 1.00 76.81 102 ALA A N 1
ATOM 759 C CA . ALA A 1 102 ? 9.208 7.368 -8.550 1.00 76.81 102 ALA A CA 1
ATOM 760 C C . ALA A 1 102 ? 8.207 8.216 -7.748 1.00 76.81 102 ALA A C 1
ATOM 762 O O . ALA A 1 102 ? 7.652 7.731 -6.763 1.00 76.81 102 ALA A O 1
ATOM 763 N N . ASN A 1 103 ? 7.914 9.445 -8.194 1.00 79.12 103 ASN A N 1
ATOM 764 C CA . ASN A 1 103 ? 6.891 10.299 -7.579 1.00 79.12 103 ASN A CA 1
ATOM 765 C C . ASN A 1 103 ? 5.494 9.659 -7.662 1.00 79.12 103 ASN A C 1
ATOM 767 O O . ASN A 1 103 ? 4.751 9.660 -6.682 1.00 79.12 103 ASN A O 1
ATOM 771 N N . LEU A 1 104 ? 5.138 9.060 -8.804 1.00 80.00 104 LEU A N 1
ATOM 772 C CA . LEU A 1 104 ? 3.856 8.372 -8.976 1.00 80.00 104 LEU A CA 1
ATOM 773 C C . LEU A 1 104 ? 3.717 7.183 -8.009 1.00 80.00 104 LEU A C 1
ATOM 775 O O . LEU A 1 104 ? 2.691 7.029 -7.342 1.00 80.00 104 LEU A O 1
ATOM 779 N N . LEU A 1 105 ? 4.769 6.368 -7.893 1.00 78.19 105 LEU A N 1
ATOM 780 C CA . LEU A 1 105 ? 4.812 5.242 -6.962 1.00 78.19 105 LEU A CA 1
ATOM 781 C C . LEU A 1 105 ? 4.688 5.716 -5.510 1.00 78.19 105 LEU A C 1
ATOM 783 O O . LEU A 1 105 ? 3.952 5.118 -4.725 1.00 78.19 105 LEU A O 1
ATOM 787 N N . LEU A 1 106 ? 5.352 6.818 -5.162 1.00 74.31 106 LEU A N 1
ATOM 788 C CA . LEU A 1 106 ? 5.299 7.395 -3.823 1.00 74.31 106 LEU A CA 1
ATOM 789 C C . LEU A 1 106 ? 3.885 7.876 -3.466 1.00 74.31 106 LEU A C 1
ATOM 791 O O . LEU A 1 106 ? 3.401 7.584 -2.373 1.00 74.31 106 LEU A O 1
ATOM 795 N N . VAL A 1 107 ? 3.179 8.523 -4.402 1.00 75.88 107 VAL A N 1
ATOM 796 C CA . VAL A 1 107 ? 1.764 8.902 -4.232 1.00 75.88 107 VAL A CA 1
ATOM 797 C C . VAL A 1 107 ? 0.887 7.671 -3.997 1.00 75.88 107 VAL A C 1
ATOM 799 O O . VAL A 1 107 ? 0.053 7.681 -3.092 1.00 75.88 107 VAL A O 1
ATOM 802 N N . PHE A 1 108 ? 1.086 6.588 -4.751 1.00 77.75 108 PHE A N 1
ATOM 803 C CA . PHE A 1 108 ? 0.315 5.354 -4.570 1.00 77.75 108 PHE A CA 1
ATOM 804 C C . PHE A 1 108 ? 0.562 4.700 -3.203 1.00 77.75 108 PHE A C 1
ATOM 806 O O . PHE A 1 108 ? -0.375 4.290 -2.512 1.00 77.75 108 PHE A O 1
ATOM 813 N N . VAL A 1 109 ? 1.823 4.640 -2.776 1.00 72.94 109 VAL A N 1
ATOM 814 C CA . VAL A 1 109 ? 2.207 4.122 -1.458 1.00 72.94 109 VAL A CA 1
ATOM 815 C C . VAL A 1 109 ? 1.573 4.969 -0.351 1.00 72.94 109 VAL A C 1
ATOM 817 O O . VAL A 1 109 ? 0.933 4.417 0.547 1.00 72.94 109 VAL A O 1
ATOM 820 N N . LEU A 1 110 ? 1.640 6.299 -0.461 1.00 72.81 110 LEU A N 1
ATOM 821 C CA . LEU A 1 110 ? 0.990 7.231 0.464 1.00 72.81 110 LEU A CA 1
ATOM 822 C C . LEU A 1 110 ? -0.531 7.029 0.536 1.00 72.81 110 LEU A C 1
ATOM 824 O O . LEU A 1 110 ? -1.085 7.055 1.633 1.00 72.81 110 LEU A O 1
ATOM 828 N N . GLN A 1 111 ? -1.210 6.767 -0.588 1.00 71.44 111 GLN A N 1
ATOM 829 C CA . GLN A 1 111 ? -2.650 6.471 -0.600 1.00 71.44 111 GLN A CA 1
ATOM 830 C C . GLN A 1 111 ? -2.978 5.219 0.219 1.00 71.44 111 GLN A C 1
ATOM 832 O O . GLN A 1 111 ? -3.895 5.228 1.046 1.00 71.44 111 GLN A O 1
ATOM 837 N N . LYS A 1 112 ? -2.223 4.136 0.011 1.00 72.56 112 LYS A N 1
ATOM 838 C CA . LYS A 1 112 ? -2.443 2.879 0.733 1.00 72.56 112 LYS A CA 1
ATOM 839 C C . LYS A 1 112 ? -2.142 3.035 2.219 1.00 72.56 112 LYS A C 1
ATOM 841 O O . LYS A 1 112 ? -2.969 2.638 3.037 1.00 72.56 112 LYS A O 1
ATOM 846 N N . LEU A 1 113 ? -1.042 3.696 2.571 1.00 67.00 113 LEU A N 1
ATOM 847 C CA . LEU A 1 113 ? -0.705 4.012 3.961 1.00 67.00 113 LEU A CA 1
ATOM 848 C C . LEU A 1 113 ? -1.788 4.857 4.638 1.00 67.00 113 LEU A C 1
ATOM 850 O O . LEU A 1 113 ? -2.250 4.484 5.713 1.00 67.00 113 LEU A O 1
ATOM 854 N N . ALA A 1 114 ? -2.245 5.938 4.002 1.00 67.81 114 ALA A N 1
ATOM 855 C CA . ALA A 1 114 ? -3.276 6.812 4.557 1.00 67.81 114 ALA A CA 1
ATOM 856 C C . ALA A 1 114 ? -4.604 6.071 4.790 1.00 67.81 114 ALA A C 1
ATOM 858 O O . ALA A 1 114 ? -5.213 6.227 5.849 1.00 67.81 114 ALA A O 1
ATOM 859 N N . SER A 1 115 ? -5.025 5.223 3.842 1.00 66.69 115 SER A N 1
ATOM 860 C CA . SER A 1 115 ? -6.244 4.414 3.994 1.00 66.69 115 SER A CA 1
ATOM 861 C C . SER A 1 115 ? -6.153 3.440 5.176 1.00 66.69 115 SER A C 1
ATOM 863 O O . SER A 1 115 ? -7.017 3.448 6.050 1.00 66.69 115 SER A O 1
ATOM 865 N N . VAL A 1 116 ? -5.050 2.692 5.283 1.00 68.19 116 VAL A N 1
ATOM 866 C CA . VAL A 1 116 ? -4.835 1.711 6.358 1.00 68.19 116 VAL A CA 1
ATOM 867 C C . VAL A 1 116 ? -4.721 2.385 7.726 1.00 68.19 116 VAL A C 1
ATOM 869 O O . VAL A 1 116 ? -5.204 1.849 8.726 1.00 68.19 116 VAL A O 1
ATOM 872 N N . LEU A 1 117 ? -4.088 3.559 7.797 1.00 69.06 117 LEU A N 1
ATOM 873 C CA . LEU A 1 117 ? -3.972 4.310 9.045 1.00 69.06 117 LEU A CA 1
ATOM 874 C C . LEU A 1 117 ? -5.346 4.809 9.515 1.00 69.06 117 LEU A C 1
ATOM 876 O O . LEU A 1 117 ? -5.667 4.680 10.696 1.00 69.06 117 LEU A O 1
ATOM 880 N N . SER A 1 118 ? -6.176 5.296 8.586 1.00 65.00 118 SER A N 1
ATOM 881 C CA . SER A 1 118 ? -7.540 5.752 8.876 1.00 65.00 118 SER A CA 1
ATOM 882 C C . SER A 1 118 ? -8.427 4.620 9.403 1.00 65.00 118 SER A C 1
ATOM 884 O O . SER A 1 118 ? -9.099 4.787 10.425 1.00 65.00 118 SER A O 1
ATOM 886 N N . ASP A 1 119 ? -8.356 3.440 8.783 1.00 68.75 119 ASP A N 1
ATOM 887 C CA . ASP A 1 119 ? -9.112 2.264 9.225 1.00 68.75 119 ASP A CA 1
ATOM 888 C C . ASP A 1 119 ? -8.703 1.831 10.639 1.00 68.75 119 ASP A C 1
ATOM 890 O O . ASP A 1 119 ? -9.551 1.537 11.489 1.00 68.75 119 ASP A O 1
ATOM 894 N N . ARG A 1 120 ? -7.397 1.855 10.937 1.00 62.16 120 ARG A N 1
ATOM 895 C CA . ARG A 1 120 ? -6.888 1.529 12.277 1.00 62.16 120 ARG A CA 1
ATOM 896 C C . ARG A 1 120 ? -7.331 2.533 13.331 1.00 62.16 120 ARG A C 1
ATOM 898 O O . ARG A 1 120 ? -7.636 2.137 14.457 1.00 62.16 120 ARG A O 1
ATOM 905 N N . GLU A 1 121 ? -7.393 3.815 12.997 1.00 65.88 121 GLU A N 1
ATOM 906 C CA . GLU A 1 121 ? -7.886 4.828 13.923 1.00 65.88 121 GLU A CA 1
ATOM 907 C C . GLU A 1 121 ? -9.381 4.705 14.203 1.00 65.88 121 GLU A C 1
ATOM 909 O O . GLU A 1 121 ? -9.786 4.796 15.364 1.00 65.88 121 GLU A O 1
ATOM 914 N N . GLN A 1 122 ? -10.196 4.467 13.172 1.00 67.62 122 GLN A N 1
ATOM 915 C CA . GLN A 1 122 ? -11.641 4.307 13.325 1.00 67.62 122 GLN A CA 1
ATOM 916 C C . GLN A 1 122 ? -11.963 3.136 14.263 1.00 67.62 122 GLN A C 1
ATOM 918 O O . GLN A 1 122 ? -12.783 3.288 15.171 1.00 67.62 122 GLN A O 1
ATOM 923 N N . MET A 1 123 ? -11.250 2.016 14.114 1.00 65.62 123 MET A N 1
ATOM 924 C CA . MET A 1 123 ? -11.384 0.854 15.000 1.00 65.62 123 MET A CA 1
ATOM 925 C C . MET A 1 123 ? -10.909 1.139 16.431 1.00 65.62 123 MET A C 1
ATOM 927 O O . MET A 1 123 ? -11.518 0.687 17.398 1.00 65.62 123 MET A O 1
ATOM 931 N N . ARG A 1 124 ? -9.840 1.923 16.604 1.00 71.19 124 ARG A N 1
ATOM 932 C CA . ARG A 1 124 ? -9.340 2.281 17.941 1.00 71.19 124 ARG A CA 1
ATOM 933 C C . ARG A 1 124 ? -10.294 3.226 18.679 1.00 71.19 124 ARG A C 1
ATOM 935 O O . ARG A 1 124 ? -10.471 3.106 19.890 1.00 71.19 124 ARG A O 1
ATOM 942 N N . VAL A 1 125 ? -10.912 4.168 17.964 1.00 70.25 125 VAL A N 1
ATOM 943 C CA . VAL A 1 125 ? -11.910 5.090 18.528 1.00 70.25 125 VAL A CA 1
ATOM 944 C C . VAL A 1 125 ? -13.201 4.352 18.879 1.00 70.25 125 VAL A C 1
ATOM 946 O O . VAL A 1 125 ? -13.737 4.587 19.961 1.00 70.25 125 VAL A O 1
ATOM 949 N N . SER A 1 126 ? -13.676 3.440 18.023 1.00 68.94 126 SER A N 1
ATOM 950 C CA . SER A 1 126 ? -14.880 2.647 18.306 1.00 68.94 126 SER A CA 1
ATOM 951 C C . SER A 1 126 ? -14.684 1.733 19.517 1.00 68.94 126 SER A C 1
ATOM 953 O O . SER A 1 126 ? -15.541 1.712 20.396 1.00 68.94 126 SER A O 1
ATOM 955 N N . GLN A 1 127 ? -13.524 1.080 19.647 1.00 67.19 127 GLN A N 1
ATOM 956 C CA . GLN A 1 127 ? -13.174 0.312 20.848 1.00 67.19 127 GLN A CA 1
ATOM 957 C C . GLN A 1 127 ? -13.131 1.190 22.106 1.00 67.19 127 GLN A C 1
ATOM 959 O O . GLN A 1 127 ? -13.658 0.803 23.145 1.00 67.19 127 GLN A O 1
ATOM 964 N N . GLY A 1 128 ? -12.557 2.395 22.022 1.00 74.94 128 GLY A N 1
ATOM 965 C CA . GLY A 1 128 ? -12.533 3.336 23.144 1.00 74.94 128 GLY A CA 1
ATOM 966 C C . GLY A 1 128 ? -13.926 3.821 23.565 1.00 74.94 128 GLY A C 1
ATOM 967 O O . GLY A 1 128 ? -14.186 3.979 24.757 1.00 74.94 128 GLY A O 1
ATOM 968 N N . ALA A 1 129 ? -14.834 4.036 22.610 1.00 75.81 129 ALA A N 1
ATOM 969 C CA . ALA A 1 129 ? -16.226 4.387 22.890 1.00 75.81 129 ALA A CA 1
ATOM 970 C C . ALA A 1 129 ? -16.994 3.213 23.519 1.00 75.81 129 ALA A C 1
ATOM 972 O O . ALA A 1 129 ? -17.695 3.410 24.509 1.00 75.81 129 ALA A O 1
ATOM 973 N N . LEU A 1 130 ? -16.798 1.994 23.004 1.00 69.75 130 LEU A N 1
ATOM 974 C CA . LEU A 1 130 ? -17.392 0.774 23.553 1.00 69.75 130 LEU A CA 1
ATOM 975 C C . LEU A 1 130 ? -16.921 0.510 24.988 1.00 69.75 130 LEU A C 1
ATOM 977 O O . LEU A 1 130 ? -17.744 0.240 25.855 1.00 69.75 130 LEU A O 1
ATOM 981 N N . LEU A 1 131 ? -15.625 0.665 25.278 1.00 78.44 131 LEU A N 1
ATOM 982 C CA . LEU A 1 131 ? -15.104 0.521 26.641 1.00 78.44 131 LEU A CA 1
ATOM 983 C C . LEU A 1 131 ? -15.715 1.544 27.605 1.00 78.44 131 LEU A C 1
ATOM 985 O O . LEU A 1 131 ? -16.067 1.180 28.723 1.00 78.44 131 LEU A O 1
ATOM 989 N N . LYS A 1 132 ? -15.897 2.800 27.174 1.00 83.06 132 LYS A N 1
ATOM 990 C CA . LYS A 1 132 ? -16.578 3.823 27.984 1.00 83.06 132 LYS A CA 1
ATOM 991 C C . LYS A 1 132 ? -18.045 3.483 28.237 1.00 83.06 132 LYS A C 1
ATOM 993 O O . LYS A 1 132 ? -18.520 3.694 29.346 1.00 83.06 132 LYS A O 1
ATOM 998 N N . GLN A 1 133 ? -18.751 2.949 27.241 1.00 77.88 133 GLN A N 1
ATOM 999 C CA . GLN A 1 133 ? -20.132 2.494 27.415 1.00 77.88 133 GLN A CA 1
ATOM 1000 C C . GLN A 1 133 ? -20.211 1.318 28.395 1.00 77.88 133 GLN A C 1
ATOM 1002 O O . GLN A 1 133 ? -21.011 1.361 29.321 1.00 77.88 133 GLN A O 1
ATOM 1007 N N . VAL A 1 134 ? -19.339 0.315 28.257 1.00 77.19 134 VAL A N 1
ATOM 1008 C CA . VAL A 1 134 ? -19.281 -0.833 29.177 1.00 77.19 134 VAL A CA 1
ATOM 1009 C C . VAL A 1 134 ? -18.940 -0.391 30.604 1.00 77.19 134 VAL A C 1
ATOM 1011 O O . VAL A 1 134 ? -19.568 -0.859 31.548 1.00 77.19 134 VAL A O 1
ATOM 1014 N N . GLN A 1 135 ? -17.999 0.543 30.778 1.00 82.00 135 GLN A N 1
ATOM 1015 C CA . GLN A 1 135 ? -17.679 1.117 32.091 1.00 82.00 135 GLN A CA 1
ATOM 1016 C C . GLN A 1 135 ? -18.848 1.915 32.680 1.00 82.00 135 GLN A C 1
ATOM 1018 O O . GLN A 1 135 ? -19.114 1.795 33.873 1.00 82.00 135 GLN A O 1
ATOM 1023 N N . GLY A 1 136 ? -19.564 2.688 31.858 1.00 82.50 136 GLY A N 1
ATOM 1024 C CA . GLY A 1 136 ? -20.772 3.403 32.273 1.00 82.50 136 GLY A CA 1
ATOM 1025 C C . GLY A 1 136 ? -21.867 2.451 32.757 1.00 82.50 136 GLY A C 1
ATOM 1026 O O . GLY A 1 136 ? -22.381 2.627 33.857 1.00 82.50 136 GLY A O 1
ATOM 1027 N N . LEU A 1 137 ? -22.145 1.388 31.994 1.00 77.44 137 LEU A N 1
ATOM 1028 C CA . LEU A 1 137 ? -23.104 0.350 32.388 1.00 77.44 137 LEU A CA 1
ATOM 1029 C C . LEU A 1 137 ? -22.669 -0.387 33.662 1.00 77.44 137 LEU A C 1
ATOM 1031 O O . LEU A 1 137 ? -23.505 -0.675 34.511 1.00 77.44 137 LEU A O 1
ATOM 1035 N N . HIS A 1 138 ? -21.377 -0.686 33.819 1.00 78.38 138 HIS A N 1
ATOM 1036 C CA . HIS A 1 138 ? -20.868 -1.337 35.028 1.00 78.38 138 HIS A CA 1
ATOM 1037 C C . HIS A 1 138 ? -21.013 -0.439 36.265 1.00 78.38 138 HIS A C 1
ATOM 1039 O O . HIS A 1 138 ? -21.413 -0.916 37.323 1.00 78.38 138 HIS A O 1
ATOM 1045 N N . ALA A 1 139 ? -20.733 0.862 36.136 1.00 82.75 139 ALA A N 1
ATOM 1046 C CA . ALA A 1 139 ? -20.896 1.825 37.223 1.00 82.75 139 ALA A CA 1
ATOM 1047 C C . ALA A 1 139 ? -22.371 2.009 37.624 1.00 82.75 139 ALA A C 1
ATOM 1049 O O . ALA A 1 139 ? -22.676 2.116 38.812 1.00 82.75 139 ALA A O 1
ATOM 1050 N N . GLU A 1 140 ? -23.295 2.013 36.658 1.00 78.12 140 GLU A N 1
ATOM 1051 C CA . GLU A 1 140 ? -24.733 2.029 36.955 1.00 78.12 140 GLU A CA 1
ATOM 1052 C C . GLU A 1 140 ? -25.207 0.723 37.596 1.00 78.12 140 GLU A C 1
ATOM 1054 O O . GLU A 1 140 ? -25.934 0.764 38.588 1.00 78.12 140 GLU A O 1
ATOM 1059 N N . TYR A 1 141 ? -24.744 -0.430 37.104 1.00 77.50 141 TYR A N 1
ATOM 1060 C CA . TYR A 1 141 ? -25.037 -1.731 37.709 1.00 77.50 141 TYR A CA 1
ATOM 1061 C C . TYR A 1 141 ? -24.575 -1.798 39.171 1.00 77.50 141 TYR A C 1
ATOM 1063 O O . TYR A 1 141 ? -25.305 -2.275 40.038 1.00 77.50 141 TYR A O 1
ATOM 1071 N N . GLU A 1 142 ? -23.376 -1.297 39.466 1.00 79.69 142 GLU A N 1
ATOM 1072 C CA . GLU A 1 142 ? -22.828 -1.276 40.821 1.00 79.69 142 GLU A CA 1
ATOM 1073 C C . GLU A 1 142 ? -23.623 -0.345 41.751 1.00 79.69 142 GLU A C 1
ATOM 1075 O O . GLU A 1 142 ? -23.905 -0.717 42.890 1.00 79.69 142 GLU A O 1
ATOM 1080 N N . ARG A 1 143 ? -24.080 0.813 41.252 1.00 77.44 143 ARG A N 1
ATOM 1081 C CA . ARG A 1 143 ? -24.982 1.713 41.990 1.00 77.44 143 ARG A CA 1
ATOM 1082 C C . ARG A 1 143 ? -26.327 1.062 42.311 1.00 77.44 143 ARG A C 1
ATOM 1084 O O . ARG A 1 143 ? -26.721 1.054 43.473 1.00 77.44 143 ARG A O 1
ATOM 1091 N N . LEU A 1 144 ? -26.989 0.472 41.316 1.00 73.25 144 LEU A N 1
ATOM 1092 C CA . LEU A 1 144 ? -28.276 -0.216 41.483 1.00 73.25 144 LEU A CA 1
ATOM 1093 C C . LEU A 1 144 ? -28.167 -1.421 42.425 1.00 73.25 144 LEU A C 1
ATOM 1095 O O . LEU A 1 144 ? -29.060 -1.667 43.235 1.00 73.25 144 LEU A O 1
ATOM 1099 N N . ARG A 1 145 ? -27.052 -2.158 42.369 1.00 75.19 145 ARG A N 1
ATOM 1100 C CA . ARG A 1 145 ? -26.777 -3.259 43.298 1.00 75.19 145 ARG A CA 1
ATOM 1101 C C . ARG A 1 145 ? -26.676 -2.761 44.741 1.00 75.19 145 ARG A C 1
ATOM 1103 O O . ARG A 1 145 ? -27.332 -3.332 45.610 1.00 75.19 145 ARG A O 1
ATOM 1110 N N . LEU A 1 146 ? -25.899 -1.704 44.986 1.00 71.25 146 LEU A N 1
ATOM 1111 C CA . LEU A 1 146 ? -25.736 -1.105 46.317 1.00 71.25 146 LEU A CA 1
ATOM 1112 C C . LEU A 1 146 ? -27.052 -0.520 46.854 1.00 71.25 146 LEU A C 1
ATOM 1114 O O . LEU A 1 146 ? -27.345 -0.654 48.041 1.00 71.25 146 LEU A O 1
ATOM 1118 N N . GLU A 1 147 ? -27.871 0.074 45.986 1.00 67.50 147 GLU A N 1
ATOM 1119 C CA . GLU A 1 147 ? -29.199 0.579 46.344 1.00 67.50 147 GLU A CA 1
ATOM 1120 C C . GLU A 1 147 ? -30.174 -0.566 46.676 1.00 67.50 147 GLU A C 1
ATOM 1122 O O . GLU A 1 147 ? -30.934 -0.468 47.639 1.00 67.50 147 GLU A O 1
ATOM 1127 N N . SER A 1 148 ? -30.087 -1.704 45.975 1.00 58.84 148 SER A N 1
ATOM 1128 C CA . SER A 1 148 ? -30.887 -2.899 46.282 1.00 58.84 148 SER A CA 1
ATOM 1129 C C . SER A 1 148 ? -30.481 -3.596 47.591 1.00 58.84 148 SER A C 1
ATOM 1131 O O . SER A 1 148 ? -31.356 -4.054 48.327 1.00 58.84 148 SER A O 1
ATOM 1133 N N . ASP A 1 149 ? -29.183 -3.616 47.929 1.00 55.81 149 ASP A N 1
ATOM 1134 C CA . ASP A 1 149 ? -28.685 -4.154 49.205 1.00 55.81 149 ASP A CA 1
ATOM 1135 C C . ASP A 1 149 ? -29.045 -3.225 50.386 1.00 55.81 149 ASP A C 1
ATOM 1137 O O . ASP A 1 149 ? -29.322 -3.701 51.490 1.00 55.81 149 ASP A O 1
ATOM 1141 N N . GLY A 1 150 ? -29.127 -1.906 50.157 1.00 51.34 150 GLY A N 1
ATOM 1142 C CA . GLY A 1 150 ? -29.610 -0.922 51.136 1.00 51.34 150 GLY A CA 1
ATOM 1143 C C . GLY A 1 150 ? -31.137 -0.895 51.317 1.00 51.34 150 GLY A C 1
ATOM 1144 O O . GLY A 1 150 ? -31.626 -0.591 52.406 1.00 51.34 150 GLY A O 1
ATOM 1145 N N . ALA A 1 151 ? -31.906 -1.264 50.287 1.00 48.12 151 ALA A N 1
ATOM 1146 C CA . ALA A 1 151 ? -33.372 -1.250 50.284 1.00 48.12 151 ALA A CA 1
ATOM 1147 C C . ALA A 1 151 ? -34.027 -2.558 50.776 1.00 48.12 151 ALA A C 1
ATOM 1149 O O . ALA A 1 151 ? -35.240 -2.744 50.623 1.00 48.12 151 ALA A O 1
ATOM 1150 N N . SER A 1 152 ? -33.283 -3.457 51.435 1.00 44.09 152 SER A N 1
ATOM 1151 C CA . SER A 1 152 ? -33.815 -4.743 51.926 1.00 44.09 152 SER A CA 1
ATOM 1152 C C . SER A 1 152 ? -34.853 -4.636 53.065 1.00 44.09 152 SER A C 1
ATOM 1154 O O . SER A 1 152 ? -35.309 -5.655 53.587 1.00 44.09 152 SER A O 1
ATOM 1156 N N . LYS A 1 153 ? -35.314 -3.426 53.424 1.00 47.22 153 LYS A N 1
ATOM 1157 C CA . LYS A 1 153 ? -36.383 -3.223 54.420 1.00 47.22 153 LYS A CA 1
ATOM 1158 C C . LYS A 1 153 ? -37.694 -2.599 53.941 1.00 47.22 153 LYS A C 1
ATOM 1160 O O . LYS A 1 153 ? -38.608 -2.510 54.756 1.00 47.22 153 LYS A O 1
ATOM 1165 N N . GLY A 1 154 ? -37.892 -2.275 52.663 1.00 43.94 154 GLY A N 1
ATOM 1166 C CA . GLY A 1 154 ? -39.249 -1.899 52.252 1.00 43.94 154 GLY A CA 1
ATOM 1167 C C . GLY A 1 154 ? -39.409 -1.375 50.838 1.00 43.94 154 GLY A C 1
ATOM 1168 O O . GLY A 1 154 ? -39.100 -0.224 50.580 1.00 43.94 154 GLY A O 1
ATOM 1169 N N . SER A 1 155 ? -39.976 -2.213 49.969 1.00 43.25 155 SER A N 1
ATOM 1170 C CA . SER A 1 155 ? -40.914 -1.880 48.879 1.00 43.25 155 SER A CA 1
ATOM 1171 C C . SER A 1 155 ? -40.655 -2.802 47.686 1.00 43.25 155 SER A C 1
ATOM 1173 O O . SER A 1 155 ? -39.652 -2.706 46.988 1.00 43.25 155 SER A O 1
ATOM 1175 N N . LYS A 1 156 ? -41.556 -3.767 47.491 1.00 48.56 156 LYS A N 1
ATOM 1176 C CA . LYS A 1 156 ? -41.359 -4.958 46.651 1.00 48.56 156 LYS A CA 1
ATOM 1177 C C . LYS A 1 156 ? -41.970 -4.868 45.242 1.00 48.56 156 LYS A C 1
ATOM 1179 O O . LYS A 1 156 ? -42.205 -5.913 44.649 1.00 48.56 156 LYS A O 1
ATOM 1184 N N . SER A 1 157 ? -42.256 -3.683 44.688 1.00 49.12 157 SER A N 1
ATOM 1185 C CA . SER A 1 157 ? -42.982 -3.608 43.398 1.00 49.12 157 SER A CA 1
ATOM 1186 C C . SER A 1 157 ? -42.270 -2.898 42.239 1.00 49.12 157 SER A C 1
ATOM 1188 O O . SER A 1 157 ? -42.486 -3.299 41.099 1.00 49.12 157 SER A O 1
ATOM 1190 N N . THR A 1 158 ? -41.367 -1.940 42.474 1.00 52.56 158 THR A N 1
ATOM 1191 C CA . THR A 1 158 ? -40.732 -1.161 41.386 1.00 52.56 158 THR A CA 1
ATOM 1192 C C . THR A 1 158 ? -39.389 -1.727 40.901 1.00 52.56 158 THR A C 1
ATOM 1194 O O . THR A 1 158 ? -39.130 -1.743 39.701 1.00 52.56 158 THR A O 1
ATOM 1197 N N . GLY A 1 159 ? -38.566 -2.296 41.791 1.00 52.56 159 GLY A N 1
ATOM 1198 C CA . GLY A 1 159 ? -37.225 -2.797 41.436 1.00 52.56 159 GLY A CA 1
ATOM 1199 C C . GLY A 1 159 ? -37.207 -4.038 40.531 1.00 52.56 159 GLY A C 1
ATOM 1200 O O . GLY A 1 159 ? -36.218 -4.302 39.854 1.00 52.56 159 GLY A O 1
ATOM 1201 N N . ASN A 1 160 ? -38.308 -4.792 40.460 1.00 58.34 160 ASN A N 1
ATOM 1202 C CA . ASN A 1 160 ? -38.369 -6.025 39.666 1.00 58.34 160 ASN A CA 1
ATOM 1203 C C . ASN A 1 160 ? -38.407 -5.748 38.146 1.00 58.34 160 ASN A C 1
ATOM 1205 O O . ASN A 1 160 ? -37.939 -6.567 37.359 1.00 58.34 160 ASN A O 1
ATOM 1209 N N . SER A 1 161 ? -38.937 -4.586 37.745 1.00 62.38 161 SER A N 1
ATOM 1210 C CA . SER A 1 161 ? -39.002 -4.127 36.349 1.00 62.38 161 SER A CA 1
ATOM 1211 C C . SER A 1 161 ? -37.630 -3.679 35.837 1.00 62.38 161 SER A C 1
ATOM 1213 O O . SER A 1 161 ? -37.185 -4.101 34.771 1.00 62.38 161 SER A O 1
ATOM 1215 N N . GLU A 1 162 ? -36.922 -2.868 36.623 1.00 65.88 162 GLU A N 1
ATOM 1216 C CA . GLU A 1 162 ? -35.592 -2.364 36.264 1.00 65.88 162 GLU A CA 1
ATOM 1217 C C . GLU A 1 162 ? -34.544 -3.480 36.272 1.00 65.88 162 GLU A C 1
ATOM 1219 O O . GLU A 1 162 ? -33.743 -3.574 35.344 1.00 65.88 162 GLU A O 1
ATOM 1224 N N . LEU A 1 163 ? -34.613 -4.410 37.234 1.00 64.69 163 LEU A N 1
ATOM 1225 C CA . LEU A 1 163 ? -33.777 -5.615 37.240 1.00 64.69 163 LEU A CA 1
ATOM 1226 C C . LEU A 1 163 ? -34.025 -6.511 36.019 1.00 64.69 163 LEU A C 1
ATOM 1228 O O . LEU A 1 163 ? -33.077 -7.101 35.500 1.00 64.69 163 LEU A O 1
ATOM 1232 N N . ALA A 1 164 ? -35.268 -6.614 35.540 1.00 72.88 164 ALA A N 1
ATOM 1233 C CA . ALA A 1 164 ? -35.580 -7.372 34.330 1.00 72.88 164 ALA A CA 1
ATOM 1234 C C . ALA A 1 164 ? -34.998 -6.701 33.073 1.00 72.88 164 ALA A C 1
ATOM 1236 O O . ALA A 1 164 ? -34.359 -7.379 32.267 1.00 72.88 164 ALA A O 1
ATOM 1237 N N . ALA A 1 165 ? -35.129 -5.375 32.947 1.00 76.00 165 ALA A N 1
ATOM 1238 C CA . ALA A 1 165 ? -34.558 -4.608 31.837 1.00 76.00 165 ALA A CA 1
ATOM 1239 C C . ALA A 1 165 ? -33.018 -4.667 31.812 1.00 76.00 165 ALA A C 1
ATOM 1241 O O . ALA A 1 165 ? -32.411 -4.821 30.750 1.00 76.00 165 ALA A O 1
ATOM 1242 N N . LEU A 1 166 ? -32.377 -4.616 32.983 1.00 73.12 166 LEU A N 1
ATOM 1243 C CA . LEU A 1 166 ? -30.922 -4.725 33.120 1.00 73.12 166 LEU A CA 1
ATOM 1244 C C . LEU A 1 166 ? -30.409 -6.134 32.792 1.00 73.12 166 LEU A C 1
ATOM 1246 O O . LEU A 1 166 ? -29.330 -6.304 32.229 1.00 73.12 166 LEU A O 1
ATOM 1250 N N . ARG A 1 167 ? -31.194 -7.168 33.109 1.00 74.81 167 ARG A N 1
ATOM 1251 C CA . ARG A 1 167 ? -30.868 -8.553 32.748 1.00 74.81 167 ARG A CA 1
ATOM 1252 C C . ARG A 1 167 ? -30.970 -8.768 31.240 1.00 74.81 167 ARG A C 1
ATOM 1254 O O . ARG A 1 167 ? -30.135 -9.461 30.662 1.00 74.81 167 ARG A O 1
ATOM 1261 N N . GLU A 1 168 ? -31.952 -8.141 30.599 1.00 80.81 168 GLU A N 1
ATOM 1262 C CA . GLU A 1 168 ? -32.114 -8.177 29.146 1.00 80.81 168 GLU A CA 1
ATOM 1263 C C . GLU A 1 168 ? -30.988 -7.412 28.425 1.00 80.81 168 GLU A C 1
ATOM 1265 O O . GLU A 1 168 ? -30.480 -7.876 27.401 1.00 80.81 168 GLU A O 1
ATOM 1270 N N . SER A 1 169 ? -30.540 -6.273 28.968 1.00 76.94 169 SER A N 1
ATOM 1271 C CA . SER A 1 169 ? -29.407 -5.519 28.415 1.00 76.94 169 SER A CA 1
ATOM 1272 C C . SER A 1 169 ? -28.078 -6.260 28.586 1.00 76.94 169 SER A C 1
ATOM 1274 O O . SER A 1 169 ? -27.291 -6.304 27.640 1.00 76.94 169 SER A O 1
ATOM 1276 N N . LEU A 1 170 ? -27.862 -6.935 29.722 1.00 75.94 170 LEU A N 1
ATOM 1277 C CA . LEU A 1 170 ? -26.723 -7.837 29.929 1.00 75.94 170 LEU A CA 1
ATOM 1278 C C . LEU A 1 170 ? -26.731 -8.996 28.932 1.00 75.94 170 LEU A C 1
ATOM 1280 O O . LEU A 1 170 ? -25.709 -9.276 28.310 1.00 75.94 170 LEU A O 1
ATOM 1284 N N . GLN A 1 171 ? -27.888 -9.620 28.710 1.00 83.19 171 GLN A N 1
ATOM 1285 C CA . GLN A 1 171 ? -28.009 -10.715 27.750 1.00 83.19 171 GLN A CA 1
ATOM 1286 C C . GLN A 1 171 ? -27.760 -10.244 26.306 1.00 83.19 171 GLN A C 1
ATOM 1288 O O . GLN A 1 171 ? -27.151 -10.963 25.512 1.00 83.19 171 GLN A O 1
ATOM 1293 N N . LYS A 1 172 ? -28.183 -9.021 25.953 1.00 84.50 172 LYS A N 1
ATOM 1294 C CA . LYS A 1 172 ? -27.854 -8.393 24.659 1.00 84.50 172 LYS A CA 1
ATOM 1295 C C . LYS A 1 172 ? -26.362 -8.078 24.541 1.00 84.50 172 LYS A C 1
ATOM 1297 O O . LYS A 1 172 ? -25.777 -8.325 23.487 1.00 84.50 172 LYS A O 1
ATOM 1302 N N . ALA A 1 173 ? -25.736 -7.576 25.604 1.00 77.00 173 ALA A N 1
ATOM 1303 C CA . ALA A 1 173 ? -24.302 -7.300 25.632 1.00 77.00 173 ALA A CA 1
ATOM 1304 C C . ALA A 1 173 ? -23.468 -8.587 25.509 1.00 77.00 173 ALA A C 1
ATOM 1306 O O . ALA A 1 173 ? -22.473 -8.611 24.787 1.00 77.00 173 ALA A O 1
ATOM 1307 N N . GLU A 1 174 ? -23.898 -9.673 26.149 1.00 82.12 174 GLU A N 1
ATOM 1308 C CA . GLU A 1 174 ? -23.231 -10.973 26.087 1.00 82.12 174 GLU A CA 1
ATOM 1309 C C . GLU A 1 174 ? -23.351 -11.617 24.699 1.00 82.12 174 GLU A C 1
ATOM 1311 O O . GLU A 1 174 ? -22.355 -12.099 24.159 1.00 82.12 174 GLU A O 1
ATOM 1316 N N . LYS A 1 175 ? -24.525 -11.520 24.059 1.00 86.31 175 LYS A N 1
ATOM 1317 C CA . LYS A 1 175 ? -24.695 -11.911 22.649 1.00 86.31 175 LYS A CA 1
ATOM 1318 C C . LYS A 1 175 ? -23.809 -11.089 21.713 1.00 86.31 175 LYS A C 1
ATOM 1320 O O . LYS A 1 175 ? -23.104 -11.660 20.893 1.00 86.31 175 LYS A O 1
ATOM 1325 N N . SER A 1 176 ? -23.775 -9.767 21.886 1.00 80.06 176 SER A N 1
ATOM 1326 C CA . SER A 1 176 ? -22.908 -8.880 21.096 1.00 80.06 176 SER A CA 1
ATOM 1327 C C . SER A 1 176 ? -21.424 -9.231 21.260 1.00 80.06 176 SER A C 1
ATOM 1329 O O . SER A 1 176 ? -20.666 -9.248 20.289 1.00 80.06 176 SER A O 1
ATOM 1331 N N . LYS A 1 177 ? -21.003 -9.593 22.478 1.00 81.38 177 LYS A N 1
ATOM 1332 C CA . LYS A 1 177 ? -19.648 -10.085 22.742 1.00 81.38 177 LYS A CA 1
ATOM 1333 C C . LYS A 1 177 ? -19.368 -11.394 21.996 1.00 81.38 177 LYS A C 1
ATOM 1335 O O . LYS A 1 177 ? -18.323 -11.488 21.357 1.00 81.38 177 LYS A O 1
ATOM 1340 N N . GLN A 1 178 ? -20.277 -12.368 22.041 1.00 87.75 178 GLN A N 1
ATOM 1341 C CA . GLN A 1 178 ? -20.121 -13.632 21.309 1.00 87.75 178 GLN A CA 1
ATOM 1342 C C . GLN A 1 178 ? -20.068 -13.422 19.791 1.00 87.75 178 GLN A C 1
ATOM 1344 O O . GLN A 1 178 ? -19.198 -13.987 19.128 1.00 87.75 178 GLN A O 1
ATOM 1349 N N . ASP A 1 179 ? -20.929 -12.564 19.242 1.00 86.62 179 ASP A N 1
ATOM 1350 C CA . ASP A 1 179 ? -20.922 -12.226 17.814 1.00 86.62 179 ASP A CA 1
ATOM 1351 C C . ASP A 1 179 ? -19.601 -11.564 17.406 1.00 86.62 179 ASP A C 1
ATOM 1353 O O . ASP A 1 179 ? -19.034 -11.864 16.352 1.00 86.62 179 ASP A O 1
ATOM 1357 N N . MET A 1 180 ? -19.066 -10.689 18.258 1.00 79.38 180 MET A N 1
ATOM 1358 C CA . MET A 1 180 ? -17.790 -10.027 18.013 1.00 79.38 180 MET A CA 1
ATOM 1359 C C . MET A 1 180 ? -16.603 -10.994 18.133 1.00 79.38 180 MET A C 1
ATOM 1361 O O . MET A 1 180 ? -15.686 -10.936 17.315 1.00 79.38 180 MET A O 1
ATOM 1365 N N . GLU A 1 181 ? -16.626 -11.933 19.082 1.00 85.12 181 GLU A N 1
ATOM 1366 C CA . GLU A 1 181 ? -15.638 -13.017 19.170 1.00 85.12 181 GLU A CA 1
ATOM 1367 C C . GLU A 1 181 ? -15.677 -13.916 17.925 1.00 85.12 181 GLU A C 1
ATOM 1369 O O . GLU A 1 181 ? -14.624 -14.252 17.374 1.00 85.12 181 GLU A O 1
ATOM 1374 N N . ALA A 1 182 ? -16.871 -14.240 17.419 1.00 88.69 182 ALA A N 1
ATOM 1375 C CA . ALA A 1 182 ? -17.040 -14.996 16.182 1.00 88.69 182 ALA A CA 1
ATOM 1376 C C . ALA A 1 182 ? -16.480 -14.237 14.964 1.00 88.69 182 ALA A C 1
ATOM 1378 O O . ALA A 1 182 ? -15.737 -14.817 14.165 1.00 88.69 182 ALA A O 1
ATOM 1379 N N . GLN A 1 183 ? -16.749 -12.931 14.852 1.00 86.75 183 GLN A N 1
ATOM 1380 C CA . GLN A 1 183 ? -16.182 -12.082 13.796 1.00 86.75 183 GLN A CA 1
ATOM 1381 C C . GLN A 1 183 ? -14.654 -12.005 13.875 1.00 86.75 183 GLN A C 1
ATOM 1383 O O . GLN A 1 183 ? -13.979 -12.105 12.849 1.00 86.75 183 GLN A O 1
ATOM 1388 N N . VAL A 1 184 ? -14.083 -11.889 15.078 1.00 85.19 184 VAL A N 1
ATOM 1389 C CA . VAL A 1 184 ? -12.626 -11.899 15.278 1.00 85.19 184 VAL A CA 1
ATOM 1390 C C . VAL A 1 184 ? -12.030 -13.235 14.837 1.00 85.19 184 VAL A C 1
ATOM 1392 O O . VAL A 1 184 ? -11.031 -13.252 14.116 1.00 85.19 184 VAL A O 1
ATOM 1395 N N . GLN A 1 185 ? -12.646 -14.362 15.198 1.00 89.19 185 GLN A N 1
ATOM 1396 C CA . GLN A 1 185 ? -12.184 -15.674 14.745 1.00 89.19 185 GLN A CA 1
ATOM 1397 C C . GLN A 1 185 ? -12.263 -15.822 13.220 1.00 89.19 185 GLN A C 1
ATOM 1399 O O . GLN A 1 185 ? -11.335 -16.357 12.606 1.00 89.19 185 GLN A O 1
ATOM 1404 N N . GLN A 1 186 ? -13.331 -15.327 12.591 1.00 88.88 186 GLN A N 1
ATOM 1405 C CA . GLN A 1 186 ? -13.467 -15.335 11.136 1.00 88.88 186 GLN A CA 1
ATOM 1406 C C . GLN A 1 186 ? -12.400 -14.457 10.467 1.00 88.88 186 GLN A C 1
ATOM 1408 O O . GLN A 1 186 ? -11.749 -14.900 9.520 1.00 88.88 186 GLN A O 1
ATOM 1413 N N . ALA A 1 187 ? -12.141 -13.263 11.004 1.00 85.69 187 ALA A N 1
ATOM 1414 C CA . ALA A 1 187 ? -11.088 -12.374 10.524 1.00 85.69 187 ALA A CA 1
ATOM 1415 C C . ALA A 1 187 ? -9.693 -13.009 10.652 1.00 85.69 187 ALA A C 1
ATOM 1417 O O . ALA A 1 187 ? -8.888 -12.909 9.728 1.00 85.69 187 ALA A O 1
ATOM 1418 N N . ILE A 1 188 ? -9.409 -13.727 11.746 1.00 88.81 188 ILE A N 1
ATOM 1419 C CA . ILE A 1 188 ? -8.146 -14.463 11.923 1.00 88.81 188 ILE A CA 1
ATOM 1420 C C . ILE A 1 188 ? -8.001 -15.565 10.866 1.00 88.81 188 ILE A C 1
ATOM 1422 O O . ILE A 1 188 ? -6.920 -15.722 10.295 1.00 88.81 188 ILE A O 1
ATOM 1426 N N . LYS A 1 189 ? -9.071 -16.315 10.569 1.00 91.56 189 LYS A N 1
ATOM 1427 C CA . LYS A 1 189 ? -9.058 -17.346 9.514 1.00 91.56 189 LYS A CA 1
ATOM 1428 C C . LYS A 1 189 ? -8.794 -16.741 8.133 1.00 91.56 189 LYS A C 1
ATOM 1430 O O . LYS A 1 189 ? -7.952 -17.254 7.395 1.00 91.56 189 LYS A O 1
ATOM 1435 N N . LEU A 1 190 ? -9.457 -15.630 7.805 1.00 89.38 190 LEU A N 1
ATOM 1436 C CA . LEU A 1 190 ? -9.224 -14.901 6.554 1.00 89.38 190 LEU A CA 1
ATOM 1437 C C . LEU A 1 190 ? -7.786 -14.386 6.470 1.00 89.38 190 LEU A C 1
ATOM 1439 O O . LEU A 1 190 ? -7.137 -14.560 5.442 1.00 89.38 190 LEU A O 1
ATOM 1443 N N . ARG A 1 191 ? -7.255 -13.830 7.567 1.00 86.56 191 ARG A N 1
ATOM 1444 C CA . ARG A 1 191 ? -5.872 -13.347 7.633 1.00 86.56 191 ARG A CA 1
ATOM 1445 C C . ARG A 1 191 ? -4.868 -14.469 7.392 1.00 86.56 191 ARG A C 1
ATOM 1447 O O . ARG A 1 191 ? -3.982 -14.300 6.568 1.00 86.56 191 ARG A O 1
ATOM 1454 N N . ARG A 1 192 ? -5.036 -15.625 8.044 1.00 90.62 192 ARG A N 1
ATOM 1455 C CA . ARG A 1 192 ? -4.175 -16.802 7.827 1.00 90.62 192 ARG A CA 1
ATOM 1456 C C . ARG A 1 192 ? -4.227 -17.299 6.384 1.00 90.62 192 ARG A C 1
ATOM 1458 O O . ARG A 1 192 ? -3.200 -17.657 5.822 1.00 90.62 192 ARG A O 1
ATOM 1465 N N . THR A 1 193 ? -5.412 -17.292 5.776 1.00 92.06 193 THR A N 1
ATOM 1466 C CA . THR A 1 193 ? -5.579 -17.678 4.366 1.00 92.06 193 THR A CA 1
ATOM 1467 C C . THR A 1 193 ? -4.858 -16.691 3.446 1.00 92.06 193 THR A C 1
ATOM 1469 O O . THR A 1 193 ? -4.128 -17.099 2.549 1.00 92.06 193 THR A O 1
ATOM 1472 N N . ALA A 1 194 ? -4.997 -15.388 3.703 1.00 87.00 194 ALA A N 1
ATOM 1473 C CA . ALA A 1 194 ? -4.293 -14.352 2.956 1.00 87.00 194 ALA A CA 1
ATOM 1474 C C . ALA A 1 194 ? -2.766 -14.449 3.129 1.00 87.00 194 ALA A C 1
ATOM 1476 O O . ALA A 1 194 ? -2.043 -14.366 2.142 1.00 87.00 194 ALA A O 1
ATOM 1477 N N . GLU A 1 195 ? -2.274 -14.685 4.349 1.00 90.50 195 GLU A N 1
ATOM 1478 C CA . GLU A 1 195 ? -0.851 -14.918 4.636 1.00 90.50 195 GLU A CA 1
ATOM 1479 C C . GLU A 1 195 ? -0.318 -16.138 3.865 1.00 90.50 195 GLU A C 1
ATOM 1481 O O . GLU A 1 195 ? 0.721 -16.045 3.214 1.00 90.50 195 GLU A O 1
ATOM 1486 N N . SER A 1 196 ? -1.062 -17.249 3.847 1.00 93.00 196 SER A N 1
ATOM 1487 C CA . SER A 1 196 ? -0.700 -18.438 3.063 1.00 93.00 196 SER A CA 1
ATOM 1488 C C . SER A 1 196 ? -0.660 -18.158 1.559 1.00 93.00 196 SER A C 1
ATOM 1490 O O . SER A 1 196 ? 0.233 -18.650 0.872 1.00 93.00 196 SER A O 1
ATOM 1492 N N . ASN A 1 197 ? -1.600 -17.366 1.036 1.00 91.44 197 ASN A N 1
ATOM 1493 C CA . ASN A 1 197 ? -1.616 -16.988 -0.378 1.00 91.44 197 ASN A CA 1
ATOM 1494 C C . ASN A 1 197 ? -0.418 -16.103 -0.737 1.00 91.44 197 ASN A C 1
ATOM 1496 O O . ASN A 1 197 ? 0.175 -16.278 -1.798 1.00 91.44 197 ASN A O 1
ATOM 1500 N N . VAL A 1 198 ? -0.036 -15.178 0.147 1.00 92.81 198 VAL A N 1
ATOM 1501 C CA . VAL A 1 198 ? 1.155 -14.339 -0.040 1.00 92.81 198 VAL A CA 1
ATOM 1502 C C . VAL A 1 198 ? 2.422 -15.190 -0.048 1.00 92.81 198 VAL A C 1
ATOM 1504 O O . VAL A 1 198 ? 3.263 -15.003 -0.924 1.00 92.81 198 VAL A O 1
ATOM 1507 N N . GLU A 1 199 ? 2.557 -16.150 0.869 1.00 93.31 199 GLU A N 1
ATOM 1508 C CA . GLU A 1 199 ? 3.725 -17.039 0.892 1.00 93.31 199 GLU A CA 1
ATOM 1509 C C . GLU A 1 199 ? 3.775 -17.935 -0.359 1.00 93.31 199 GLU A C 1
ATOM 1511 O O . GLU A 1 199 ? 4.839 -18.118 -0.955 1.00 93.31 199 GLU A O 1
ATOM 1516 N N . ALA A 1 200 ? 2.619 -18.419 -0.828 1.00 93.75 200 ALA A N 1
ATOM 1517 C CA . ALA A 1 200 ? 2.517 -19.174 -2.075 1.00 93.75 200 ALA A CA 1
ATOM 1518 C C . ALA A 1 200 ? 2.916 -18.333 -3.299 1.00 93.75 200 ALA A C 1
ATOM 1520 O O . ALA A 1 200 ? 3.691 -18.800 -4.132 1.00 93.75 200 ALA A O 1
ATOM 1521 N N . LEU A 1 201 ? 2.439 -17.087 -3.396 1.00 92.56 201 LEU A N 1
ATOM 1522 C CA . LEU A 1 201 ? 2.826 -16.160 -4.464 1.00 92.56 201 LEU A CA 1
ATOM 1523 C C . LEU A 1 201 ? 4.320 -15.844 -4.414 1.00 92.56 201 LEU A C 1
ATOM 1525 O O . LEU A 1 201 ? 4.987 -15.876 -5.439 1.00 92.56 201 LEU A O 1
ATOM 1529 N N . LYS A 1 202 ? 4.872 -15.612 -3.223 1.00 94.50 202 LYS A N 1
ATOM 1530 C CA . LYS A 1 202 ? 6.306 -15.371 -3.034 1.00 94.50 202 LYS A CA 1
ATOM 1531 C C . LYS A 1 202 ? 7.150 -16.558 -3.501 1.00 94.50 202 LYS A C 1
ATOM 1533 O O . LYS A 1 202 ? 8.186 -16.357 -4.131 1.00 94.50 202 LYS A O 1
ATOM 1538 N N . SER A 1 203 ? 6.709 -17.782 -3.211 1.00 93.94 203 SER A N 1
ATOM 1539 C CA . SER A 1 203 ? 7.350 -19.004 -3.706 1.00 93.94 203 SER A CA 1
ATOM 1540 C C . SER A 1 203 ? 7.280 -19.100 -5.235 1.00 93.94 203 SER A C 1
ATOM 1542 O O . SER A 1 203 ? 8.291 -19.370 -5.879 1.00 93.94 203 SER A O 1
ATOM 1544 N N . GLN A 1 204 ? 6.123 -18.785 -5.832 1.00 95.00 204 GLN A N 1
ATOM 1545 C CA . GLN A 1 204 ? 5.962 -18.746 -7.291 1.00 95.00 204 GLN A CA 1
ATOM 1546 C C . GLN A 1 204 ? 6.874 -17.705 -7.950 1.00 95.00 204 GLN A C 1
ATOM 1548 O O . GLN A 1 204 ? 7.533 -18.020 -8.937 1.00 95.00 204 GLN A O 1
ATOM 1553 N N . THR A 1 205 ? 6.973 -16.495 -7.391 1.00 92.56 205 THR A N 1
ATOM 1554 C CA . THR A 1 205 ? 7.857 -15.445 -7.917 1.00 92.56 205 THR A CA 1
ATOM 1555 C C . THR A 1 205 ? 9.322 -15.870 -7.875 1.00 92.56 205 THR A C 1
ATOM 1557 O O . THR A 1 205 ? 10.024 -15.694 -8.864 1.00 92.56 205 THR A O 1
ATOM 1560 N N . LYS A 1 206 ? 9.773 -16.494 -6.779 1.00 93.94 206 LYS A N 1
ATOM 1561 C CA . LYS A 1 206 ? 11.130 -17.061 -6.702 1.00 93.94 206 LYS A CA 1
ATOM 1562 C C . LYS A 1 206 ? 11.364 -18.163 -7.738 1.00 93.94 206 LYS A C 1
ATOM 1564 O O . LYS A 1 206 ? 12.451 -18.266 -8.292 1.00 93.94 206 LYS A O 1
ATOM 1569 N N . GLY A 1 207 ? 10.352 -18.991 -8.006 1.00 94.88 207 GLY A N 1
ATOM 1570 C CA . GLY A 1 207 ? 10.418 -19.993 -9.070 1.00 94.88 207 GLY A CA 1
ATOM 1571 C C . GLY A 1 207 ? 10.601 -19.361 -10.453 1.00 94.88 207 GLY A C 1
ATOM 1572 O O . GLY A 1 207 ? 11.453 -19.802 -11.217 1.00 94.88 207 GLY A O 1
ATOM 1573 N N . LEU A 1 208 ? 9.849 -18.296 -10.750 1.00 94.75 208 LEU A N 1
ATOM 1574 C CA . LEU A 1 208 ? 9.966 -17.550 -12.008 1.00 94.75 208 LEU A CA 1
ATOM 1575 C C . LEU A 1 208 ? 11.326 -16.859 -12.163 1.00 94.75 208 LEU A C 1
ATOM 1577 O O . LEU A 1 208 ? 11.865 -16.848 -13.263 1.00 94.75 208 LEU A O 1
ATOM 1581 N N . GLU A 1 209 ? 11.884 -16.314 -11.082 1.00 94.19 209 GLU A N 1
ATOM 1582 C CA . GLU A 1 209 ? 13.224 -15.710 -11.070 1.00 94.19 209 GLU A CA 1
ATOM 1583 C C . GLU A 1 209 ? 14.302 -16.739 -11.445 1.00 94.19 209 GLU A C 1
ATOM 1585 O O . GLU A 1 209 ? 15.102 -16.498 -12.345 1.00 94.19 209 GLU A O 1
ATOM 1590 N N . ASN A 1 210 ? 14.248 -17.938 -10.859 1.00 95.44 210 ASN A N 1
ATOM 1591 C CA . ASN A 1 210 ? 15.183 -19.014 -11.196 1.00 95.44 210 ASN A CA 1
ATOM 1592 C C . ASN A 1 210 ? 15.060 -19.474 -12.660 1.00 95.44 210 ASN A C 1
ATOM 1594 O O . ASN A 1 210 ? 16.068 -19.751 -13.312 1.00 95.44 210 ASN A O 1
ATOM 1598 N N . GLU A 1 211 ? 13.836 -19.577 -13.189 1.00 95.94 211 GLU A N 1
ATOM 1599 C CA . GLU A 1 211 ? 13.624 -19.910 -14.604 1.00 95.94 211 GLU A CA 1
ATOM 1600 C C . GLU A 1 211 ? 14.139 -18.798 -15.522 1.00 95.94 211 GLU A C 1
ATOM 1602 O O . GLU A 1 211 ? 14.748 -19.088 -16.553 1.00 95.94 211 GLU A O 1
ATOM 1607 N N . TYR A 1 212 ? 13.953 -17.536 -15.133 1.00 95.69 212 TYR A N 1
ATOM 1608 C CA . TYR A 1 212 ? 14.483 -16.390 -15.862 1.00 95.69 212 TYR A CA 1
ATOM 160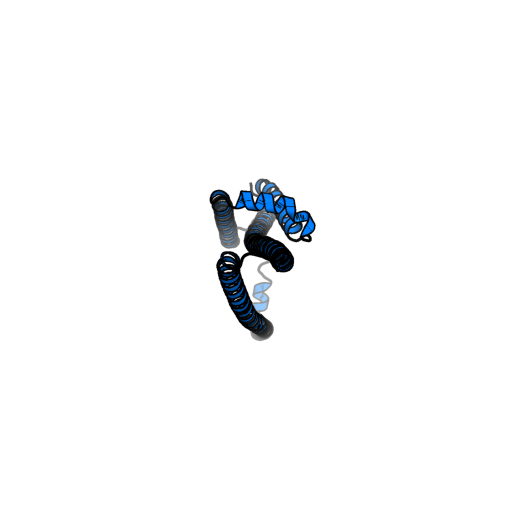9 C C . TYR A 1 212 ? 16.016 -16.424 -15.926 1.00 95.69 212 TYR A C 1
ATOM 1611 O O . TYR A 1 212 ? 16.579 -16.288 -17.012 1.00 95.69 212 TYR A O 1
ATOM 1619 N N . ASP A 1 213 ? 16.691 -16.700 -14.808 1.00 96.44 213 ASP A N 1
ATOM 1620 C CA . ASP A 1 213 ? 18.150 -16.845 -14.762 1.00 96.44 213 ASP A CA 1
ATOM 1621 C C . ASP A 1 213 ? 18.642 -18.016 -15.623 1.00 96.44 213 ASP A C 1
ATOM 1623 O O . ASP A 1 213 ? 19.639 -17.894 -16.346 1.00 96.44 213 ASP A O 1
ATOM 1627 N N . ARG A 1 214 ? 17.923 -19.148 -15.610 1.00 96.12 214 ARG A N 1
ATOM 1628 C CA . ARG A 1 214 ? 18.248 -20.295 -16.471 1.00 96.12 214 ARG A CA 1
ATOM 1629 C C . ARG A 1 214 ? 18.112 -19.938 -17.950 1.00 96.12 214 ARG A C 1
ATOM 1631 O O . ARG A 1 214 ? 19.026 -20.216 -18.724 1.00 96.12 214 ARG A O 1
ATOM 1638 N N . LEU A 1 215 ? 17.016 -19.283 -18.336 1.00 96.00 215 LEU A N 1
ATOM 1639 C CA . LEU A 1 215 ? 16.777 -18.802 -19.701 1.00 96.00 215 LEU A CA 1
ATOM 1640 C C . LEU A 1 215 ? 17.840 -17.794 -20.149 1.00 96.00 215 LEU A C 1
ATOM 1642 O O . LEU A 1 215 ? 18.282 -17.842 -21.297 1.00 96.00 215 LEU A O 1
ATOM 1646 N N . LEU A 1 216 ? 18.283 -16.907 -19.255 1.00 95.56 216 LEU A N 1
ATOM 1647 C CA . LEU A 1 216 ? 19.361 -15.960 -19.531 1.00 95.56 216 LEU A CA 1
ATOM 1648 C C . LEU A 1 216 ? 20.678 -16.699 -19.820 1.00 95.56 216 LEU A C 1
ATOM 1650 O O . LEU A 1 216 ? 21.342 -16.426 -20.820 1.00 95.56 216 LEU A O 1
ATOM 1654 N N . SER A 1 217 ? 21.011 -17.692 -18.989 1.00 94.75 217 SER A N 1
ATOM 1655 C CA . SER A 1 217 ? 22.191 -18.543 -19.165 1.00 94.75 217 SER A CA 1
ATOM 1656 C C . SER A 1 217 ? 22.142 -19.345 -20.472 1.00 94.75 217 SER A C 1
ATOM 1658 O O . SER A 1 217 ? 23.125 -19.393 -21.218 1.00 94.75 217 SER A O 1
ATOM 1660 N N . GLU A 1 218 ? 20.985 -19.929 -20.798 1.00 95.19 218 GLU A N 1
ATOM 1661 C CA . GLU A 1 218 ? 20.761 -20.629 -22.064 1.00 95.19 218 GLU A CA 1
ATOM 1662 C C . GLU A 1 218 ? 20.921 -19.672 -23.255 1.00 95.19 218 GLU A C 1
ATOM 1664 O O . GLU A 1 218 ? 21.629 -20.002 -24.210 1.00 95.19 218 GLU A O 1
ATOM 1669 N N . ASN A 1 219 ? 20.361 -18.460 -23.184 1.00 94.44 219 ASN A N 1
ATOM 1670 C CA . ASN A 1 219 ? 20.492 -17.442 -24.227 1.00 94.44 219 ASN A CA 1
ATOM 1671 C C . ASN A 1 219 ? 21.957 -17.040 -24.462 1.00 94.44 219 ASN A C 1
ATOM 1673 O O . ASN A 1 219 ? 22.410 -16.987 -25.608 1.00 94.44 219 ASN A O 1
ATOM 1677 N N . ASP A 1 220 ? 22.720 -16.824 -23.391 1.00 94.94 220 ASP A N 1
ATOM 1678 C CA . ASP A 1 220 ? 24.147 -16.514 -23.473 1.00 94.94 220 ASP A CA 1
ATOM 1679 C C . ASP A 1 220 ? 24.952 -17.679 -24.055 1.00 94.94 220 ASP A C 1
ATOM 1681 O O . ASP A 1 220 ? 25.852 -17.475 -24.877 1.00 94.94 220 ASP A O 1
ATOM 1685 N N . SER A 1 221 ? 24.612 -18.916 -23.687 1.00 93.75 221 SER A N 1
ATOM 1686 C CA . SER A 1 221 ? 25.240 -20.110 -24.253 1.00 93.75 221 SER A CA 1
ATOM 1687 C C . SER A 1 221 ? 24.966 -20.243 -25.758 1.00 93.75 221 SER A C 1
ATOM 1689 O O . SER A 1 221 ? 25.880 -20.542 -26.530 1.00 93.75 221 SER A O 1
ATOM 1691 N N . LEU A 1 222 ? 23.735 -19.952 -26.194 1.00 93.38 222 LEU A N 1
ATOM 1692 C CA . LEU A 1 222 ? 23.329 -19.979 -27.597 1.00 93.38 222 LEU A CA 1
ATOM 1693 C C . LEU A 1 222 ? 24.029 -18.880 -28.395 1.00 93.38 222 LEU A C 1
ATOM 1695 O O . LEU A 1 222 ? 24.557 -19.165 -29.467 1.00 93.38 222 LEU A O 1
ATOM 1699 N N . LYS A 1 223 ? 24.128 -17.659 -27.854 1.00 90.94 223 LYS A N 1
ATOM 1700 C CA . LYS A 1 223 ? 24.898 -16.559 -28.458 1.00 90.94 223 LYS A CA 1
ATOM 1701 C C . LYS A 1 223 ? 26.370 -16.924 -28.645 1.00 90.94 223 LYS A C 1
ATOM 1703 O O . LYS A 1 223 ? 26.924 -16.670 -29.711 1.00 90.94 223 LYS A O 1
ATOM 1708 N N . ARG A 1 224 ? 27.001 -17.559 -27.649 1.00 90.56 224 ARG A N 1
ATOM 1709 C CA . ARG A 1 224 ? 28.391 -18.040 -27.761 1.00 90.56 224 ARG A CA 1
ATOM 1710 C C . ARG A 1 224 ? 28.541 -19.108 -28.844 1.00 90.56 224 ARG A C 1
ATOM 1712 O O . ARG A 1 224 ? 29.495 -19.046 -29.611 1.00 90.56 224 ARG A O 1
ATOM 1719 N N . ARG A 1 225 ? 27.602 -20.057 -28.936 1.00 90.88 225 ARG A N 1
ATOM 1720 C CA . ARG A 1 225 ? 27.595 -21.087 -29.991 1.00 90.88 225 ARG A CA 1
ATOM 1721 C C . ARG A 1 225 ? 27.407 -20.478 -31.382 1.00 90.88 225 ARG A C 1
ATOM 1723 O O . ARG A 1 225 ? 28.130 -20.847 -32.298 1.00 90.88 225 ARG A O 1
ATOM 1730 N N . LEU A 1 226 ? 26.502 -19.510 -31.530 1.00 87.44 226 LEU A N 1
ATOM 1731 C CA . LEU A 1 226 ? 26.306 -18.753 -32.772 1.00 87.44 226 LEU A CA 1
ATOM 1732 C C . LEU A 1 226 ? 27.575 -18.000 -33.189 1.00 87.44 226 LEU A C 1
ATOM 1734 O O . LEU A 1 226 ? 27.987 -18.095 -34.338 1.00 87.44 226 LEU A O 1
ATOM 1738 N N . ALA A 1 227 ? 28.240 -17.327 -32.248 1.00 84.81 227 ALA A N 1
ATOM 1739 C CA . ALA A 1 227 ? 29.496 -16.624 -32.511 1.00 84.81 227 ALA A CA 1
ATOM 1740 C C . ALA A 1 227 ? 30.646 -17.564 -32.926 1.00 84.81 227 ALA A C 1
ATOM 1742 O O . ALA A 1 227 ? 31.549 -17.142 -33.642 1.00 84.81 227 ALA A O 1
ATOM 1743 N N . GLN A 1 228 ? 30.622 -18.825 -32.482 1.00 82.81 228 GLN A N 1
ATOM 1744 C CA . GLN A 1 228 ? 31.593 -19.848 -32.887 1.00 82.81 228 GLN A CA 1
ATOM 1745 C C . GLN A 1 228 ? 31.285 -20.450 -34.262 1.00 82.81 228 GLN A C 1
ATOM 1747 O O . GLN A 1 228 ? 32.218 -20.763 -34.997 1.00 82.81 228 GLN A O 1
ATOM 1752 N N . LEU A 1 229 ? 30.003 -20.632 -34.604 1.00 82.00 229 LEU A N 1
ATOM 1753 C CA . LEU A 1 229 ? 29.591 -21.173 -35.903 1.00 82.00 229 LEU A CA 1
ATOM 1754 C C . LEU A 1 229 ? 29.720 -20.151 -37.038 1.00 82.00 229 LEU A C 1
ATOM 1756 O O . LEU A 1 229 ? 29.959 -20.557 -38.170 1.00 82.00 229 LEU A O 1
ATOM 1760 N N . ASP A 1 230 ? 29.570 -18.857 -36.746 1.00 69.62 230 ASP A N 1
ATOM 1761 C CA . ASP A 1 230 ? 29.526 -17.815 -37.771 1.00 69.62 230 ASP A CA 1
ATOM 1762 C C . ASP A 1 230 ? 30.462 -16.632 -37.433 1.00 69.62 230 ASP A C 1
ATOM 1764 O O . ASP A 1 230 ? 30.031 -15.588 -36.925 1.00 69.62 230 ASP A O 1
ATOM 1768 N N .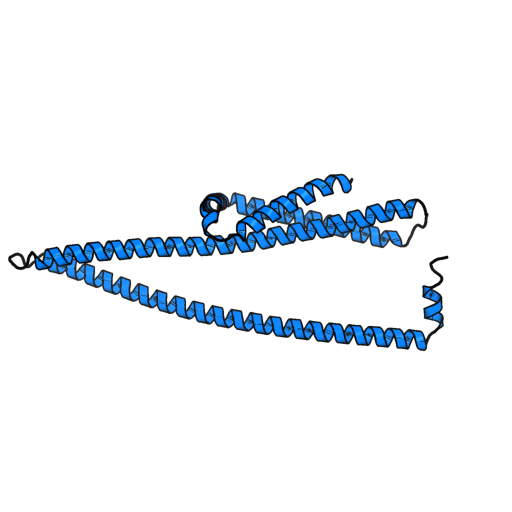 PRO A 1 231 ? 31.783 -16.754 -37.690 1.00 63.47 231 PRO A N 1
ATOM 1769 C CA . PRO A 1 231 ? 32.751 -15.695 -37.390 1.00 63.47 231 PRO A CA 1
ATOM 1770 C C . PRO A 1 231 ? 32.516 -14.404 -38.200 1.00 63.47 231 PRO A C 1
ATOM 1772 O O . PRO A 1 231 ? 33.056 -13.354 -37.842 1.00 63.47 231 PRO A O 1
ATOM 1775 N N . SER A 1 232 ? 31.680 -14.429 -39.251 1.00 59.03 232 SER A N 1
ATOM 1776 C CA . SER A 1 232 ? 31.320 -13.221 -40.007 1.00 59.03 232 SER A CA 1
ATOM 1777 C C . SER A 1 232 ? 30.388 -12.281 -39.228 1.00 59.03 232 SER A C 1
ATOM 1779 O O . SER A 1 232 ? 30.401 -11.074 -39.475 1.00 59.03 232 SER A O 1
ATOM 1781 N N . PHE A 1 233 ? 29.629 -12.784 -38.244 1.00 54.72 233 PHE A N 1
ATOM 1782 C CA . PHE A 1 233 ? 28.792 -11.952 -37.371 1.00 54.72 233 PHE A CA 1
ATOM 1783 C C . PHE A 1 233 ? 29.607 -11.220 -36.294 1.00 54.72 233 PHE A C 1
ATOM 1785 O O . PHE A 1 233 ? 29.301 -10.072 -35.966 1.00 54.72 233 PHE A O 1
ATOM 1792 N N . ALA A 1 234 ? 30.693 -11.825 -35.798 1.00 54.72 234 ALA A N 1
ATOM 1793 C CA . ALA A 1 234 ? 31.606 -11.182 -34.847 1.00 54.72 234 ALA A CA 1
ATOM 179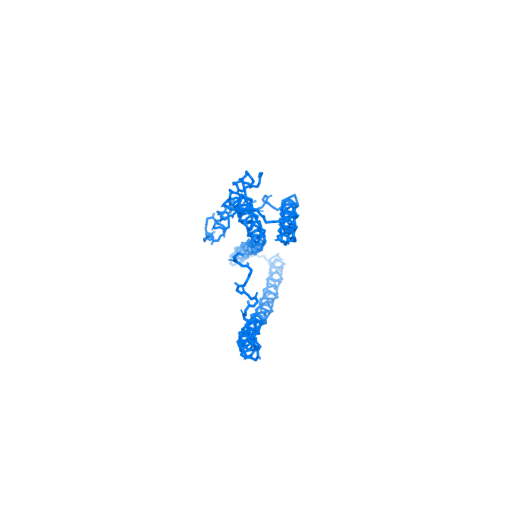4 C C . ALA A 1 234 ? 32.329 -9.968 -35.467 1.00 54.72 234 ALA A C 1
ATOM 1796 O O . ALA A 1 234 ? 32.512 -8.942 -34.811 1.00 54.72 234 ALA A O 1
ATOM 1797 N N . ALA A 1 235 ? 32.662 -10.038 -36.761 1.00 54.22 235 ALA A N 1
ATOM 1798 C CA . ALA A 1 235 ? 33.270 -8.928 -37.496 1.00 54.22 235 ALA A CA 1
ATOM 1799 C C . ALA A 1 235 ? 32.286 -7.775 -37.795 1.00 54.22 235 ALA A C 1
ATOM 1801 O O . ALA A 1 235 ? 32.712 -6.629 -37.949 1.00 54.22 235 ALA A O 1
ATOM 1802 N N . SER A 1 236 ? 30.973 -8.038 -37.836 1.00 52.38 236 SER A N 1
ATOM 1803 C CA . SER A 1 236 ? 29.965 -7.003 -38.116 1.00 52.38 236 SER A CA 1
ATOM 1804 C C . SER A 1 236 ? 29.662 -6.099 -36.913 1.00 52.38 236 SER A C 1
ATOM 1806 O O . SER A 1 236 ? 29.189 -4.980 -37.109 1.00 52.38 236 SER A O 1
ATOM 1808 N N . GLY A 1 237 ? 29.949 -6.537 -35.682 1.00 51.59 237 GLY A N 1
ATOM 1809 C CA . GLY A 1 237 ? 29.815 -5.706 -34.477 1.00 51.59 237 GLY A CA 1
ATOM 1810 C C . GLY A 1 237 ? 30.964 -4.711 -34.280 1.00 51.59 237 GLY A C 1
ATOM 1811 O O . GLY A 1 237 ? 30.774 -3.670 -33.659 1.00 51.59 237 GLY A O 1
ATOM 1812 N N . SER A 1 238 ? 32.143 -4.990 -34.850 1.00 48.50 238 SER A N 1
ATOM 1813 C CA . SER A 1 238 ? 33.350 -4.172 -34.650 1.00 48.50 238 SER A CA 1
ATOM 1814 C C . SER A 1 238 ? 33.563 -3.089 -35.715 1.00 48.50 238 SER A C 1
ATOM 1816 O O . SER A 1 238 ? 34.465 -2.270 -35.565 1.00 48.50 238 SER A O 1
ATOM 1818 N N . LYS A 1 239 ? 32.757 -3.059 -36.787 1.00 46.41 239 LYS A N 1
ATOM 1819 C CA . LYS A 1 239 ? 32.928 -2.125 -37.919 1.00 46.41 239 LYS A CA 1
ATOM 1820 C C . LYS A 1 239 ? 31.977 -0.920 -37.908 1.00 46.41 239 LYS A C 1
ATOM 1822 O O . LYS A 1 239 ? 31.977 -0.146 -38.855 1.00 46.41 239 LYS A O 1
ATOM 1827 N N . LYS A 1 240 ? 31.172 -0.747 -36.852 1.00 47.75 240 LYS A N 1
ATOM 1828 C CA . LYS A 1 240 ? 30.234 0.386 -36.698 1.00 47.75 240 LYS A CA 1
ATOM 1829 C C . LYS A 1 240 ? 30.742 1.461 -35.717 1.00 47.75 240 LYS A C 1
ATOM 1831 O O . LYS A 1 240 ? 29.940 2.136 -35.082 1.00 47.75 240 LYS A O 1
ATOM 1836 N N . GLY A 1 241 ? 32.063 1.576 -35.567 1.00 48.72 241 GLY A N 1
ATOM 1837 C CA . GLY A 1 241 ? 32.721 2.479 -34.614 1.00 48.72 241 GLY A CA 1
ATOM 1838 C C . GLY A 1 241 ? 34.116 2.956 -35.039 1.00 48.72 241 GLY A C 1
ATOM 1839 O O . GLY A 1 241 ? 34.948 3.195 -34.170 1.00 48.72 241 GLY A O 1
ATOM 1840 N N . MET A 1 242 ? 34.373 3.063 -36.347 1.00 40.00 242 MET A N 1
ATOM 1841 C CA . MET A 1 242 ? 35.468 3.859 -36.922 1.00 40.00 242 MET A CA 1
ATOM 1842 C C . MET A 1 242 ? 34.904 4.759 -38.011 1.00 40.00 242 MET A C 1
ATOM 1844 O O . MET A 1 242 ? 33.995 4.276 -38.727 1.00 40.00 242 MET A O 1
#

Sequence (242 aa):
MLGVLLLPLIALGLFQGIIACLLLAPLPVARPVCSVSKATRTPIAWTIIGTVSVVLLVFLLASLYELGELHSHTSREGGELDALHRRHSETSAWLSAVLTSANLLLVFVLQKLASVLSDREQMRVSQGALLKQVQGLHAEYERLRLESDGASKGSKSTGNSELAALRESLQKAEKSKQDMEAQVQQAIKLRRTAESNVEALKSQTKGLENEYDRLLSENDSLKRRLAQLDPSFAASGSKKGM

pLDDT: mean 71.47, std 14.65, range [40.0, 96.44]

Secondary structure (DSSP, 8-state):
-HHHHHHHHHHHHHHHHHHHHHHHS-GGGGHHHHHHHHHTTSHHHHHHHHHHHHHHHHHHHHHHHHHHHHHHGGGS---HHHHHHHHHHHHHHHHHHHHHHHHHHHHHHHHHHHHHHHHHHHHHHHHHHHHHHHHHHHHHHHHHHHHHHHTTTS--SSHHHHHHHHHHHHHHHHHHHHHHHHHHHHHHHHHHHHHHHHHHHHHHHHHHHHHHHHHHHHHHHHHHHHHHH-HHHHHHHSSS--

Radius of gyration: 33.23 Å; chains: 1; bounding box: 78×45×94 Å

Foldseek 3Di:
DLVVVVVVLVVLLVVLVVVVVVLVPDDPVCPVVVVVLVVCPDVVNVVVLVVVLVVLVVQLVVLVVVLVVLVVVPVPDDDPVVVVVSVVVNVSSVSSNVSSVSSSVSSVVVVVSSVVVNVVVVVVVVVVVVVVVVVVLVVVVVVLVVVVVVCPPDDPPPNVVVVVVNVVVVVVVVVVVVVVVVVVVVVVVVVVVVVVVVVVVVVVVVVVVVVVVVVVVVVVVVVVVVCVVCVVVVVVVVPPPD